Protein AF-A0A1D8PRB5-F1 (afdb_monomer_lite)

Foldseek 3Di:
DDDDDDDDDDDPDPPPPPPPDPPDPDPPDVDPFDAKEKQAEPVDPQSVVLVVVLVVQQVPDPDVPDRLGHYDYDYLDFQDPVNLVLLVPPQCPLDLVSVLVLLCQLVVVVVDDSVVSVVPVVSRPCSVDPVSNVVVSDRATKIARSVSSAMDRGDVSSVVVVVVSVVVPDDPPPDDDPPDDDDDDDDDDDDDDDDDDDDDDDDPDPPPDPDDPVRVVCPVPD

pLDDT: mean 71.14, std 22.3, range [33.62, 97.69]

Structure (mmCIF, N/CA/C/O backbone):
data_AF-A0A1D8PRB5-F1
#
_entry.id   AF-A0A1D8PRB5-F1
#
loop_
_atom_site.group_PDB
_atom_site.id
_atom_site.type_symbol
_atom_site.label_atom_id
_atom_site.label_alt_id
_atom_site.label_comp_id
_atom_site.label_asym_id
_atom_site.label_entity_id
_atom_site.label_seq_id
_atom_site.pdbx_PDB_ins_code
_atom_site.Cartn_x
_atom_site.Cartn_y
_atom_site.Cartn_z
_atom_site.occupancy
_atom_site.B_iso_or_equiv
_atom_site.auth_seq_id
_atom_site.auth_comp_id
_atom_site.auth_asym_id
_atom_site.auth_atom_id
_atom_site.pdbx_PDB_model_num
ATOM 1 N N . MET A 1 1 ? 26.401 -11.196 -53.902 1.00 55.62 1 MET A N 1
ATOM 2 C CA . MET A 1 1 ? 27.361 -10.543 -52.985 1.00 55.62 1 MET A CA 1
ATOM 3 C C . MET A 1 1 ? 26.594 -10.035 -51.770 1.00 55.62 1 MET A C 1
ATOM 5 O O . MET A 1 1 ? 25.957 -8.998 -51.858 1.00 55.62 1 MET A O 1
ATOM 9 N N . LEU A 1 2 ? 26.578 -10.810 -50.683 1.00 44.69 2 LEU A N 1
ATOM 10 C CA . LEU A 1 2 ? 25.901 -10.495 -49.418 1.00 44.69 2 LEU A CA 1
ATOM 11 C C . LEU A 1 2 ? 26.964 -10.152 -48.361 1.00 44.69 2 LEU A C 1
ATOM 13 O O . LEU A 1 2 ? 27.801 -10.991 -48.040 1.00 44.69 2 LEU A O 1
ATOM 17 N N . ARG A 1 3 ? 26.940 -8.926 -47.831 1.00 51.88 3 ARG A N 1
ATOM 18 C CA . ARG A 1 3 ? 27.648 -8.494 -46.610 1.00 51.88 3 ARG A CA 1
ATOM 19 C C . ARG A 1 3 ? 26.623 -7.691 -45.800 1.00 51.88 3 ARG A C 1
ATOM 21 O O . ARG A 1 3 ? 26.049 -6.754 -46.333 1.00 51.88 3 ARG A O 1
ATOM 28 N N . SER A 1 4 ? 26.148 -8.240 -44.683 1.00 52.12 4 SER A N 1
ATOM 29 C CA . SER A 1 4 ? 26.693 -8.057 -43.326 1.00 52.12 4 SER A CA 1
ATOM 30 C C . SER A 1 4 ? 26.415 -6.658 -42.783 1.00 52.12 4 SER A C 1
ATOM 32 O O . SER A 1 4 ? 26.833 -5.694 -43.406 1.00 52.12 4 SER A O 1
ATOM 34 N N . ILE A 1 5 ? 25.722 -6.584 -41.639 1.00 61.00 5 ILE A N 1
ATOM 35 C CA . ILE A 1 5 ? 26.037 -5.772 -40.449 1.00 61.00 5 ILE A CA 1
ATOM 36 C C . ILE A 1 5 ? 24.998 -6.165 -39.376 1.00 61.00 5 ILE A C 1
ATOM 38 O O . ILE A 1 5 ? 23.871 -5.679 -39.367 1.00 61.00 5 ILE A O 1
ATOM 42 N N . ILE A 1 6 ? 25.378 -7.069 -38.469 1.00 57.59 6 ILE A N 1
ATOM 43 C CA . ILE A 1 6 ? 24.752 -7.196 -37.145 1.00 57.59 6 ILE A CA 1
ATOM 44 C C . ILE A 1 6 ? 25.701 -6.472 -36.193 1.00 57.59 6 ILE A C 1
ATOM 46 O O . ILE A 1 6 ? 26.821 -6.929 -35.961 1.00 57.59 6 ILE A O 1
ATOM 50 N N . LYS A 1 7 ? 25.284 -5.304 -35.695 1.00 57.50 7 LYS A N 1
ATOM 51 C CA . LYS A 1 7 ? 25.985 -4.587 -34.627 1.00 57.50 7 LYS A CA 1
ATOM 52 C C . LYS A 1 7 ? 25.451 -5.060 -33.280 1.00 57.50 7 LYS A C 1
ATOM 54 O O . LYS A 1 7 ? 24.256 -5.029 -33.009 1.00 57.50 7 LYS A O 1
ATOM 59 N N . SER A 1 8 ? 26.403 -5.502 -32.475 1.00 50.31 8 SER A N 1
ATOM 60 C CA . SER A 1 8 ? 26.342 -5.897 -31.076 1.00 50.31 8 SER A CA 1
ATOM 61 C C . SER A 1 8 ? 25.585 -4.912 -30.177 1.00 50.31 8 SER A C 1
ATOM 63 O O . SER A 1 8 ? 25.990 -3.756 -30.053 1.00 50.31 8 SER A O 1
ATOM 65 N N . PHE A 1 9 ? 24.580 -5.413 -29.460 1.00 52.84 9 PHE A N 1
ATOM 66 C CA . PHE A 1 9 ? 24.091 -4.822 -28.216 1.00 52.84 9 PHE A CA 1
ATOM 67 C C . PHE A 1 9 ? 24.800 -5.503 -27.037 1.00 52.84 9 PHE A C 1
ATOM 69 O O . PHE A 1 9 ? 24.636 -6.699 -26.813 1.00 52.84 9 PHE A O 1
ATOM 76 N N . LYS A 1 10 ? 25.593 -4.734 -26.285 1.00 55.50 10 LYS A N 1
ATOM 77 C CA . LYS A 1 10 ? 25.996 -5.054 -24.909 1.00 55.50 10 LYS A CA 1
ATOM 78 C C . LYS A 1 10 ? 25.084 -4.261 -23.970 1.00 55.50 10 LYS A C 1
ATOM 80 O O . LYS A 1 10 ? 25.115 -3.036 -24.051 1.00 55.50 10 LYS A O 1
ATOM 85 N N . PRO A 1 11 ? 24.346 -4.894 -23.050 1.00 50.62 11 PRO A N 1
ATOM 86 C CA . PRO A 1 11 ? 23.870 -4.226 -21.852 1.00 50.62 11 PRO A CA 1
ATOM 87 C C . PRO A 1 11 ? 24.780 -4.604 -20.677 1.00 50.62 11 PRO A C 1
ATOM 89 O O . PRO A 1 11 ? 24.765 -5.734 -20.196 1.00 50.62 11 PRO A O 1
ATOM 92 N N . SER A 1 12 ? 25.595 -3.656 -20.214 1.00 47.09 12 SER A N 1
ATOM 93 C CA . SER A 1 12 ? 26.240 -3.734 -18.902 1.00 47.09 12 SER A CA 1
ATOM 94 C C . SER A 1 12 ? 25.211 -3.342 -17.840 1.00 47.09 12 SER A C 1
ATOM 96 O O . SER A 1 12 ? 25.031 -2.161 -17.552 1.00 47.09 12 SER A O 1
ATOM 98 N N . ALA A 1 13 ? 24.502 -4.328 -17.293 1.00 46.91 13 ALA A N 1
ATOM 99 C CA . ALA A 1 13 ? 23.662 -4.152 -16.116 1.00 46.91 13 ALA A CA 1
ATOM 100 C C . ALA A 1 13 ? 24.489 -4.486 -14.868 1.00 46.91 13 ALA A C 1
ATOM 102 O O . ALA A 1 13 ? 24.601 -5.642 -14.466 1.00 46.91 13 ALA A O 1
ATOM 103 N N . SER A 1 14 ? 25.098 -3.469 -14.265 1.00 42.47 14 SER A N 1
ATOM 104 C CA . SER A 1 14 ? 25.574 -3.535 -12.886 1.00 42.47 14 SER A CA 1
ATOM 105 C C . SER A 1 14 ? 24.368 -3.355 -11.965 1.00 42.47 14 SER A C 1
ATOM 107 O O . SER A 1 14 ? 23.948 -2.232 -11.688 1.00 42.47 14 SER A O 1
ATOM 109 N N . PHE A 1 15 ? 23.779 -4.466 -11.525 1.00 45.28 15 PHE A N 1
ATOM 110 C CA . PHE A 1 15 ? 22.821 -4.464 -10.426 1.00 45.28 15 PHE A CA 1
ATOM 111 C C . PHE A 1 15 ? 23.587 -4.205 -9.127 1.00 45.28 15 PHE A C 1
ATOM 113 O O . PHE A 1 15 ? 24.256 -5.090 -8.601 1.00 45.28 15 PHE A O 1
ATOM 120 N N . SER A 1 16 ? 23.512 -2.971 -8.628 1.00 38.09 16 SER A N 1
ATOM 121 C CA . SER A 1 16 ? 23.888 -2.665 -7.251 1.00 38.09 16 SER A CA 1
ATOM 122 C C . SER A 1 16 ? 22.754 -3.143 -6.351 1.00 38.09 16 SER A C 1
ATOM 124 O O . SER A 1 16 ? 21.710 -2.503 -6.239 1.00 38.09 16 SER A O 1
ATOM 126 N N . SER A 1 17 ? 22.936 -4.318 -5.758 1.00 35.25 17 SER A N 1
ATOM 127 C CA . SER A 1 17 ? 22.119 -4.828 -4.664 1.00 35.25 17 SER A CA 1
ATOM 128 C C . SER A 1 17 ? 22.404 -4.007 -3.405 1.00 35.25 17 SER A C 1
ATOM 130 O O . SER A 1 17 ? 23.174 -4.412 -2.536 1.00 35.25 17 SER A O 1
ATOM 132 N N . SER A 1 18 ? 21.799 -2.823 -3.315 1.00 38.88 18 SER A N 1
ATOM 133 C CA . SER A 1 18 ? 21.674 -2.096 -2.057 1.00 38.88 18 SER A CA 1
ATOM 134 C C . SER A 1 18 ? 20.662 -2.829 -1.182 1.00 38.88 18 SER A C 1
ATOM 136 O O . SER A 1 18 ? 19.451 -2.750 -1.389 1.00 38.88 18 SER A O 1
ATOM 138 N N . ILE A 1 19 ? 21.211 -3.581 -0.236 1.00 38.91 19 ILE A N 1
ATOM 139 C CA . ILE A 1 19 ? 20.552 -4.201 0.906 1.00 38.91 19 ILE A CA 1
ATOM 140 C C . ILE A 1 19 ? 19.716 -3.124 1.612 1.00 38.91 19 ILE A C 1
ATOM 142 O O . ILE A 1 19 ? 20.251 -2.257 2.302 1.00 38.91 19 ILE A O 1
ATOM 146 N N . ILE A 1 20 ? 18.400 -3.148 1.397 1.00 45.12 20 ILE A N 1
ATOM 147 C CA . ILE A 1 20 ? 17.445 -2.393 2.206 1.00 45.12 20 ILE A CA 1
ATOM 148 C C . ILE A 1 20 ? 17.314 -3.171 3.510 1.00 45.12 20 ILE A C 1
ATOM 150 O O . ILE A 1 20 ? 16.692 -4.231 3.558 1.00 45.12 20 ILE A O 1
ATOM 154 N N . SER A 1 21 ? 17.955 -2.662 4.559 1.00 37.41 21 SER A N 1
ATOM 155 C CA . SER A 1 21 ? 17.748 -3.130 5.925 1.00 37.41 21 SER A CA 1
ATOM 156 C C . SER A 1 21 ? 16.249 -3.115 6.248 1.00 37.41 21 SER A C 1
ATOM 158 O O . SER A 1 21 ? 15.596 -2.097 5.998 1.00 37.41 21 SER A O 1
ATOM 160 N N . PRO A 1 22 ? 15.682 -4.192 6.821 1.00 41.12 22 PRO A N 1
ATOM 161 C CA . PRO A 1 22 ? 14.303 -4.176 7.274 1.00 41.12 22 PRO A CA 1
ATOM 162 C C . PRO A 1 22 ? 14.202 -3.139 8.392 1.00 41.12 22 PRO A C 1
ATOM 164 O O . PRO A 1 22 ? 14.775 -3.302 9.471 1.00 41.12 22 PRO A O 1
ATOM 167 N N . LYS A 1 23 ? 13.511 -2.031 8.118 1.00 44.28 23 LYS A N 1
ATOM 168 C CA . LYS A 1 23 ? 13.178 -1.031 9.127 1.00 44.28 23 LYS A CA 1
ATOM 169 C C . LYS A 1 23 ? 12.180 -1.680 10.082 1.00 44.28 23 LYS A C 1
ATOM 171 O O . LYS A 1 23 ? 10.990 -1.716 9.807 1.00 44.28 23 LYS A O 1
ATOM 176 N N . SER A 1 24 ? 12.735 -2.276 11.137 1.00 39.06 24 SER A N 1
ATOM 177 C CA . SER A 1 24 ? 12.156 -2.489 12.464 1.00 39.06 24 SER A CA 1
ATOM 178 C C . SER A 1 24 ? 10.631 -2.624 12.498 1.00 39.06 24 SER A C 1
ATOM 180 O O . SER A 1 24 ? 9.913 -1.623 12.447 1.00 39.06 24 SER A O 1
ATOM 182 N N . THR A 1 25 ? 10.170 -3.863 12.701 1.00 38.03 25 THR A N 1
ATOM 183 C CA . THR A 1 25 ? 8.899 -4.200 13.359 1.00 38.03 25 THR A CA 1
ATOM 184 C C . THR A 1 25 ? 8.658 -3.225 14.503 1.00 38.03 25 THR A C 1
ATOM 186 O O . THR A 1 25 ? 9.251 -3.335 15.576 1.00 38.03 25 THR A O 1
ATOM 189 N N . THR A 1 26 ? 7.841 -2.215 14.227 1.00 42.72 26 THR A N 1
ATOM 190 C CA . THR A 1 26 ? 7.453 -1.220 15.212 1.00 42.72 26 THR A CA 1
ATOM 191 C C . THR A 1 26 ? 6.464 -1.927 16.118 1.00 42.72 26 THR A C 1
ATOM 193 O O . THR A 1 26 ? 5.435 -2.424 15.663 1.00 42.72 26 THR A O 1
ATOM 196 N N . SER A 1 27 ? 6.830 -2.050 17.388 1.00 38.03 27 SER A N 1
ATOM 197 C CA . SER A 1 27 ? 5.933 -2.468 18.452 1.00 38.03 27 SER A CA 1
ATOM 198 C C . SER A 1 27 ? 4.615 -1.702 18.319 1.00 38.03 27 SER A C 1
ATOM 200 O O . SER A 1 27 ? 4.618 -0.471 18.234 1.00 38.03 27 SER A O 1
ATOM 202 N N . LEU A 1 28 ? 3.492 -2.429 18.270 1.00 39.69 28 LEU A N 1
ATOM 203 C CA . LEU A 1 28 ? 2.152 -1.852 18.341 1.00 39.69 28 LEU A CA 1
ATOM 204 C C . LEU A 1 28 ? 2.015 -1.131 19.688 1.00 39.69 28 LEU A C 1
ATOM 206 O O . LEU A 1 28 ? 1.575 -1.696 20.686 1.00 39.69 28 LEU A O 1
ATOM 210 N N . SER A 1 29 ? 2.409 0.137 19.720 1.00 33.78 29 SER A N 1
ATOM 211 C CA . SER A 1 29 ? 1.792 1.089 20.627 1.00 33.78 29 SER A CA 1
ATOM 212 C C . SER A 1 29 ? 0.319 1.160 20.233 1.00 33.78 29 SER A C 1
ATOM 214 O O . SER A 1 29 ? -0.004 1.177 19.044 1.00 33.78 29 SER A O 1
ATOM 216 N N . THR A 1 30 ? -0.577 1.155 21.218 1.00 39.66 30 THR A N 1
ATOM 217 C CA . THR A 1 30 ? -2.037 1.281 21.079 1.00 39.66 30 THR A CA 1
ATOM 218 C C . THR A 1 30 ? -2.436 2.672 20.566 1.00 39.66 30 THR A C 1
ATOM 220 O O . THR A 1 30 ? -3.258 3.367 21.158 1.00 39.66 30 THR A O 1
ATOM 223 N N . SER A 1 31 ? -1.795 3.119 19.491 1.00 52.31 31 SER A N 1
ATOM 224 C CA . SER A 1 31 ? -2.190 4.278 18.719 1.00 52.31 31 SER A CA 1
ATOM 225 C C . SER A 1 31 ? -3.464 3.913 17.964 1.00 52.31 31 SER A C 1
ATOM 227 O O . SER A 1 31 ? -3.572 2.839 17.371 1.00 52.31 31 SER A O 1
ATOM 229 N N . SER A 1 32 ? -4.471 4.777 18.062 1.00 70.06 32 SER A N 1
ATOM 230 C CA . SER A 1 32 ? -5.731 4.627 17.342 1.00 70.06 32 SER A CA 1
ATOM 231 C C . SER A 1 32 ? -5.446 4.445 15.851 1.00 70.06 32 SER A C 1
ATOM 233 O O . SER A 1 32 ? -4.831 5.325 15.243 1.00 70.06 32 SER A O 1
ATOM 235 N N . LEU A 1 33 ? -5.886 3.323 15.275 1.00 84.12 33 LEU A N 1
ATOM 236 C CA . LEU A 1 33 ? -5.747 3.054 13.845 1.00 84.12 33 LEU A CA 1
ATOM 237 C C . LEU A 1 33 ? -6.325 4.222 13.043 1.00 84.12 33 LEU A C 1
ATOM 239 O O . LEU A 1 33 ? -7.435 4.689 13.317 1.00 84.12 33 LEU A O 1
ATOM 243 N N . LYS A 1 34 ? -5.573 4.699 12.048 1.00 91.50 34 LYS A N 1
ATOM 244 C CA . LYS A 1 34 ? -6.082 5.713 11.125 1.00 91.50 34 LYS A CA 1
ATOM 245 C C . LYS A 1 34 ? -7.196 5.091 10.279 1.00 91.50 34 LYS A C 1
ATOM 247 O O . LYS A 1 34 ? -7.020 3.962 9.812 1.00 91.50 34 LYS A O 1
ATOM 252 N N . PRO A 1 35 ? -8.314 5.803 10.052 1.00 93.31 35 PRO A N 1
ATOM 253 C CA . PRO A 1 35 ? -9.350 5.321 9.152 1.00 93.31 35 PRO A CA 1
ATOM 254 C C . PRO A 1 35 ? -8.782 5.129 7.742 1.00 93.31 35 PRO A C 1
ATOM 256 O O . PRO A 1 35 ? -7.919 5.897 7.309 1.00 93.31 35 PRO A O 1
ATOM 259 N N . LEU A 1 36 ? -9.291 4.137 7.012 1.00 95.56 36 LEU A N 1
ATOM 260 C CA . LEU A 1 36 ? -9.025 4.028 5.576 1.00 95.56 36 LEU A CA 1
ATOM 261 C C . LEU A 1 36 ? -9.572 5.271 4.864 1.00 95.56 36 LEU A C 1
ATOM 263 O O . LEU A 1 36 ? -10.648 5.752 5.210 1.00 95.56 36 LEU A O 1
ATOM 267 N N . THR A 1 37 ? -8.895 5.763 3.831 1.00 97.25 37 THR A N 1
ATOM 268 C CA . THR A 1 37 ? -9.491 6.764 2.930 1.00 97.25 37 THR A CA 1
ATOM 269 C C . THR A 1 37 ? -9.973 6.072 1.667 1.00 97.25 37 THR A C 1
ATOM 271 O O . THR A 1 37 ? -9.218 5.330 1.044 1.00 97.25 37 THR A O 1
ATOM 274 N N . VAL A 1 38 ? -11.222 6.321 1.279 1.00 97.19 38 VAL A N 1
ATOM 275 C CA . VAL A 1 38 ? -11.857 5.728 0.100 1.00 97.19 38 VAL A CA 1
ATOM 276 C C . VAL A 1 38 ? -12.270 6.835 -0.858 1.00 97.19 38 VAL A C 1
ATOM 278 O O . VAL A 1 38 ? -13.257 7.528 -0.630 1.00 97.19 38 VAL A O 1
ATOM 281 N N . TYR A 1 39 ? -11.538 6.972 -1.955 1.00 96.38 39 TYR A N 1
ATOM 282 C CA . TYR A 1 39 ? -11.949 7.756 -3.110 1.00 96.38 39 TYR A CA 1
ATOM 283 C C . TYR A 1 39 ? -12.933 6.937 -3.936 1.00 96.38 39 TYR A C 1
ATOM 285 O O . TYR A 1 39 ? -12.567 5.945 -4.569 1.00 96.38 39 TYR A O 1
ATOM 293 N N . HIS A 1 40 ? -14.200 7.335 -3.896 1.00 95.56 40 HIS A N 1
ATOM 294 C CA . HIS A 1 40 ? -15.284 6.671 -4.603 1.00 95.56 40 HIS A CA 1
ATOM 295 C C . HIS A 1 40 ? -15.653 7.451 -5.864 1.00 95.56 40 HIS A C 1
ATOM 297 O O . HIS A 1 40 ? -15.965 8.635 -5.787 1.00 95.56 40 HIS A O 1
ATOM 303 N N . ASN A 1 41 ? -15.677 6.787 -7.021 1.00 93.50 41 ASN A N 1
ATOM 304 C CA . ASN A 1 41 ? -16.233 7.349 -8.249 1.00 93.50 41 ASN A CA 1
ATOM 305 C C . ASN A 1 41 ? -17.587 6.697 -8.538 1.00 93.50 41 ASN A C 1
ATOM 307 O O . ASN 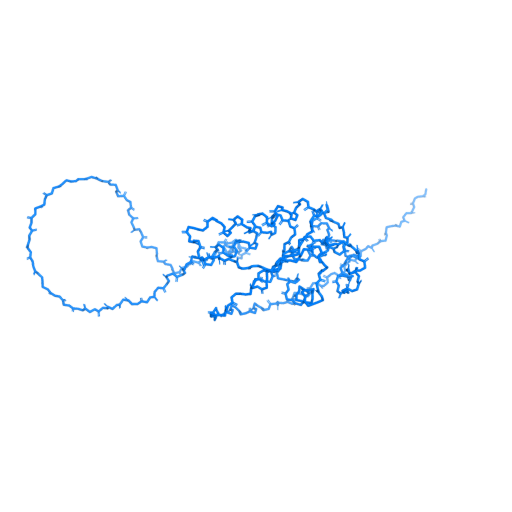A 1 41 ? -17.661 5.538 -8.949 1.00 93.50 41 ASN A O 1
ATOM 311 N N . SER A 1 42 ? -18.647 7.487 -8.393 1.00 93.44 42 SER A N 1
ATOM 312 C CA . SER A 1 42 ? -20.038 7.060 -8.590 1.00 93.44 42 SER A CA 1
ATOM 313 C C . SER A 1 42 ? -20.362 6.567 -10.009 1.00 93.44 42 SER A C 1
ATOM 315 O O . SER A 1 42 ? -21.350 5.862 -10.199 1.00 93.44 42 SER A O 1
ATOM 317 N N . ASN A 1 43 ? -19.520 6.874 -10.998 1.00 91.94 43 ASN A N 1
ATOM 318 C CA . ASN A 1 43 ? -19.694 6.444 -12.387 1.00 91.94 43 ASN A CA 1
ATOM 319 C C . ASN A 1 43 ? -19.063 5.074 -12.685 1.00 91.94 43 ASN A C 1
ATOM 321 O O . ASN A 1 43 ? -19.204 4.564 -13.795 1.00 91.94 43 ASN A O 1
ATOM 325 N N . LEU A 1 44 ? -18.330 4.481 -11.735 1.00 90.75 44 LEU A N 1
ATOM 326 C CA . LEU A 1 44 ? -17.582 3.245 -11.955 1.00 90.75 44 LEU A CA 1
ATOM 327 C C . LEU A 1 44 ? -18.165 2.093 -11.137 1.00 90.75 44 LEU A C 1
ATOM 329 O O . LEU A 1 44 ? -18.163 2.124 -9.908 1.00 90.75 44 LEU A O 1
ATOM 333 N N . LEU A 1 45 ? -18.589 1.030 -11.831 1.00 92.81 45 LEU A N 1
ATOM 334 C CA . LEU A 1 45 ? -19.143 -0.183 -11.216 1.00 92.81 45 LEU A CA 1
ATOM 335 C C . LEU A 1 45 ? -18.199 -0.783 -10.166 1.00 92.81 45 LEU A C 1
ATOM 337 O O . LEU A 1 45 ? -18.631 -1.116 -9.067 1.00 92.81 45 LEU A O 1
ATOM 341 N N . VAL A 1 46 ? -16.903 -0.850 -10.474 1.00 91.88 46 VAL A N 1
ATOM 342 C CA . VAL A 1 46 ? -15.898 -1.367 -9.536 1.00 91.88 46 VAL A CA 1
ATOM 343 C C . VAL A 1 46 ? -15.800 -0.525 -8.264 1.00 91.88 46 VAL A C 1
ATOM 345 O O . VAL A 1 46 ? -15.591 -1.058 -7.182 1.00 91.88 46 VAL A O 1
ATOM 348 N N . SER A 1 47 ? -16.027 0.788 -8.352 1.00 94.38 47 SER A N 1
ATOM 349 C CA . SER A 1 47 ? -16.020 1.647 -7.170 1.00 94.38 47 SER A CA 1
ATOM 350 C C . SER A 1 47 ? -17.199 1.336 -6.249 1.00 94.38 47 SER A C 1
ATOM 352 O O . SER A 1 47 ? -17.018 1.263 -5.037 1.00 94.38 47 SER A O 1
ATOM 354 N N . HIS A 1 48 ? -18.384 1.086 -6.818 1.00 95.88 48 HIS A N 1
ATOM 355 C CA . HIS A 1 48 ? -19.550 0.618 -6.059 1.00 95.88 48 HIS A CA 1
ATOM 356 C C . HIS A 1 48 ? -19.297 -0.741 -5.409 1.00 95.88 48 HIS A C 1
ATOM 358 O O . HIS A 1 48 ? -19.613 -0.923 -4.237 1.00 95.88 48 HIS A O 1
ATOM 364 N N . GLN A 1 49 ? -18.688 -1.679 -6.139 1.00 95.31 49 GLN A N 1
ATOM 365 C CA . GLN A 1 49 ? -18.352 -3.009 -5.621 1.00 95.31 49 GLN A CA 1
ATOM 366 C C . GLN A 1 49 ? -17.392 -2.932 -4.427 1.00 95.31 49 GLN A C 1
ATOM 368 O O . GLN A 1 49 ? -17.642 -3.567 -3.404 1.00 95.31 49 GLN A O 1
ATOM 373 N N . LEU A 1 50 ? -16.341 -2.114 -4.520 1.00 95.25 50 LEU A N 1
ATOM 374 C CA . LEU A 1 50 ? -15.375 -1.918 -3.438 1.00 95.25 50 LEU A CA 1
ATOM 375 C C . LEU A 1 50 ? -16.012 -1.296 -2.187 1.00 95.25 50 LEU A C 1
ATOM 377 O O . LEU A 1 50 ? -15.795 -1.782 -1.078 1.00 95.25 50 LEU A O 1
ATOM 381 N N . VAL A 1 51 ? -16.840 -0.259 -2.354 1.00 95.38 51 VAL A N 1
ATOM 382 C CA . VAL A 1 51 ? -17.563 0.368 -1.233 1.00 95.38 51 VAL A CA 1
ATOM 383 C C . VAL A 1 51 ? -18.554 -0.617 -0.604 1.00 95.38 51 VAL A C 1
ATOM 385 O O . VAL A 1 51 ? -18.623 -0.725 0.619 1.00 95.38 51 VAL A O 1
ATOM 388 N N . ALA A 1 52 ? -19.283 -1.390 -1.416 1.00 93.88 52 ALA A N 1
ATOM 389 C CA . ALA A 1 52 ? -20.197 -2.418 -0.926 1.00 93.88 52 ALA A CA 1
ATOM 390 C C . ALA A 1 52 ? -19.462 -3.509 -0.130 1.00 93.88 52 ALA A C 1
ATOM 392 O O . ALA A 1 52 ? -19.911 -3.883 0.951 1.00 93.88 52 ALA A O 1
ATOM 393 N N . LYS A 1 53 ? -18.304 -3.980 -0.613 1.00 92.81 53 LYS A N 1
ATOM 394 C CA . LYS A 1 53 ? -17.457 -4.935 0.117 1.00 92.81 53 LYS A CA 1
ATOM 395 C C . LYS A 1 53 ? -16.995 -4.383 1.464 1.00 92.81 53 LYS A C 1
ATOM 397 O O . LYS A 1 53 ? -17.080 -5.095 2.462 1.00 92.81 53 LYS A O 1
ATOM 402 N N . LEU A 1 54 ? -16.559 -3.124 1.510 1.00 91.75 54 LEU A N 1
ATOM 403 C CA . LEU A 1 54 ? -16.132 -2.478 2.751 1.00 91.75 54 LEU A CA 1
ATOM 404 C C . LEU A 1 54 ? -17.287 -2.351 3.762 1.00 91.75 54 LEU A C 1
ATOM 406 O O . LEU A 1 54 ? -17.116 -2.654 4.942 1.00 91.75 54 LEU A O 1
ATOM 410 N N . ASN A 1 55 ? -18.487 -1.993 3.297 1.00 90.75 55 ASN A N 1
ATOM 411 C CA . ASN A 1 55 ? -19.690 -1.951 4.136 1.00 90.75 55 ASN A CA 1
ATOM 412 C C . ASN A 1 55 ? -20.092 -3.341 4.655 1.00 90.75 55 ASN A C 1
ATOM 414 O O . ASN A 1 55 ? -20.442 -3.494 5.828 1.00 90.75 55 ASN A O 1
ATOM 418 N N . ASN A 1 56 ? -20.005 -4.370 3.809 1.00 88.06 56 ASN A N 1
ATOM 419 C CA . ASN A 1 56 ? -20.295 -5.751 4.198 1.00 88.06 56 ASN A CA 1
ATOM 420 C C . ASN A 1 56 ? -19.289 -6.269 5.234 1.00 88.06 56 ASN A C 1
ATOM 422 O O . ASN A 1 56 ? -19.680 -6.942 6.187 1.00 88.06 56 ASN A O 1
ATOM 426 N N . PHE A 1 57 ? -18.010 -5.907 5.101 1.00 83.75 57 PHE A N 1
ATOM 427 C CA . PHE A 1 57 ? -16.982 -6.254 6.082 1.00 83.75 57 PHE A CA 1
ATOM 428 C C . PHE A 1 57 ? -17.334 -5.739 7.486 1.00 83.75 57 PHE A C 1
ATOM 430 O O . PHE A 1 57 ? -17.199 -6.476 8.459 1.00 83.75 57 PHE A O 1
ATOM 437 N N . ASN A 1 58 ? -17.870 -4.519 7.589 1.00 79.38 58 ASN A N 1
ATOM 438 C CA . ASN A 1 58 ? -18.341 -3.961 8.860 1.00 79.38 58 ASN A CA 1
ATOM 439 C C . ASN A 1 58 ? -19.682 -4.548 9.335 1.00 79.38 58 ASN A C 1
ATOM 441 O O . ASN A 1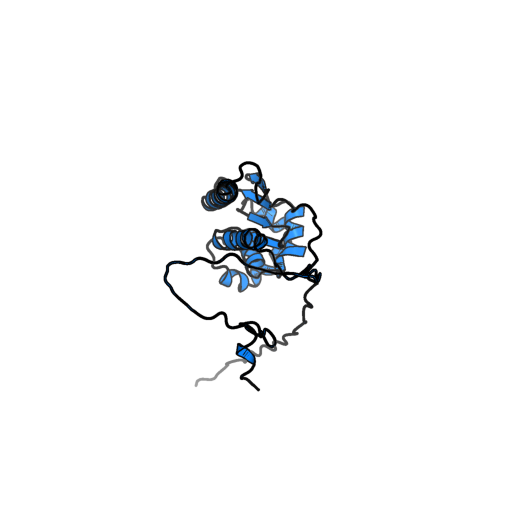 58 ? -19.945 -4.568 10.530 1.00 79.38 58 ASN A O 1
ATOM 445 N N . SER A 1 59 ? -20.527 -5.046 8.429 1.00 73.44 59 SER A N 1
ATOM 446 C CA . SER A 1 59 ? -21.846 -5.599 8.786 1.00 73.44 59 SER A CA 1
ATOM 447 C C . SER A 1 59 ? -21.787 -7.048 9.283 1.00 73.44 59 SER A C 1
ATOM 449 O O . SER A 1 59 ? -22.649 -7.477 10.039 1.00 73.44 59 SER A O 1
ATOM 451 N N . THR A 1 60 ? -20.781 -7.817 8.858 1.00 65.12 60 THR A N 1
ATOM 452 C CA . THR A 1 60 ? -20.632 -9.248 9.202 1.00 65.12 60 THR A CA 1
ATOM 453 C C . THR A 1 60 ? -20.100 -9.505 10.612 1.00 65.12 60 THR A C 1
ATOM 455 O O . THR A 1 60 ? -19.935 -10.656 11.009 1.00 65.12 60 THR A O 1
ATOM 458 N N . THR A 1 61 ? -19.810 -8.463 11.389 1.00 57.25 61 THR A N 1
ATOM 459 C CA . THR A 1 61 ? -19.364 -8.627 12.769 1.00 57.25 61 THR A CA 1
ATOM 460 C C . THR A 1 61 ? -20.561 -8.700 13.705 1.00 57.25 61 THR A C 1
ATOM 462 O O . THR A 1 61 ? -21.300 -7.727 13.820 1.00 57.25 61 THR A O 1
ATOM 465 N N . ASP A 1 62 ? -20.688 -9.809 14.440 1.00 54.84 62 ASP A N 1
ATOM 466 C CA . ASP A 1 62 ? -21.731 -10.103 15.447 1.00 54.84 62 ASP A CA 1
ATOM 467 C C . ASP A 1 62 ? -21.809 -9.104 16.627 1.00 54.84 62 ASP A C 1
ATOM 469 O O . ASP A 1 62 ? -22.484 -9.338 17.628 1.00 54.84 62 ASP A O 1
ATOM 473 N N . SER A 1 63 ? -21.110 -7.973 16.541 1.00 49.34 63 SER A N 1
ATOM 474 C CA . SER A 1 63 ? -21.140 -6.895 17.514 1.00 49.34 63 SER A CA 1
ATOM 475 C C . SER A 1 63 ? -21.507 -5.584 16.804 1.00 49.34 63 SER A C 1
ATOM 477 O O . SER A 1 63 ? -20.644 -4.981 16.164 1.00 49.34 63 SER A O 1
ATOM 479 N N . PRO A 1 64 ? -22.762 -5.107 16.923 1.00 52.12 64 PRO A N 1
ATOM 480 C CA . PRO A 1 64 ? -23.252 -3.906 16.234 1.00 52.12 64 PRO A CA 1
ATOM 481 C C . PRO A 1 64 ? -22.575 -2.595 16.676 1.00 52.12 64 PRO A C 1
ATOM 483 O O . PRO A 1 64 ? -22.905 -1.530 16.163 1.00 52.12 64 PRO A O 1
ATOM 486 N N . THR A 1 65 ? -21.635 -2.642 17.623 1.00 51.78 65 THR A N 1
ATOM 487 C CA . THR A 1 65 ? -20.945 -1.463 18.167 1.00 51.78 65 THR A CA 1
ATOM 488 C C . THR A 1 65 ? -19.453 -1.408 17.843 1.00 51.78 65 THR A C 1
ATOM 490 O O . THR A 1 65 ? -18.818 -0.410 18.165 1.00 51.78 65 THR A O 1
ATOM 493 N N . ASN A 1 66 ? -18.881 -2.433 17.203 1.00 52.09 66 ASN A N 1
ATOM 494 C CA . ASN A 1 66 ? -17.443 -2.505 16.934 1.00 52.09 66 ASN A CA 1
ATOM 495 C C . ASN A 1 66 ? -17.170 -2.648 15.435 1.00 52.09 66 ASN A C 1
ATOM 497 O O . ASN A 1 66 ? -16.827 -3.729 14.957 1.00 52.09 66 ASN A O 1
ATOM 501 N N . ASN A 1 67 ? -17.272 -1.536 14.699 1.00 60.34 67 ASN A N 1
ATOM 502 C CA . ASN A 1 67 ? -16.721 -1.462 13.347 1.00 60.34 67 ASN A CA 1
ATOM 503 C C . ASN A 1 67 ? -15.227 -1.801 13.424 1.00 60.34 67 ASN A C 1
ATOM 505 O O . ASN A 1 67 ? -14.445 -1.024 13.974 1.00 60.34 67 ASN A O 1
ATOM 509 N N . LYS A 1 68 ? -14.828 -2.956 12.877 1.00 73.88 68 LYS A N 1
ATOM 510 C CA . LYS A 1 68 ? -13.416 -3.376 12.830 1.00 73.88 68 LYS A CA 1
ATOM 511 C C . LYS A 1 68 ? -12.548 -2.349 12.106 1.00 73.88 68 LYS A C 1
ATOM 513 O O . LYS A 1 68 ? -11.371 -2.213 12.425 1.00 73.88 68 LYS A O 1
ATOM 518 N N . ILE A 1 69 ? -13.131 -1.653 11.128 1.00 83.25 69 ILE A N 1
ATOM 519 C CA . ILE A 1 69 ? -12.440 -0.681 10.292 1.00 83.25 69 ILE A CA 1
ATOM 520 C C . ILE A 1 69 ? -13.307 0.568 10.150 1.00 83.25 69 ILE A C 1
ATOM 522 O O . ILE A 1 69 ? -14.443 0.518 9.672 1.00 83.25 69 ILE A O 1
ATOM 526 N N . THR A 1 70 ? -12.750 1.711 10.534 1.00 89.50 70 THR A N 1
ATOM 527 C CA . THR A 1 70 ? -13.305 3.024 10.205 1.00 89.50 70 THR A CA 1
ATOM 528 C C . THR A 1 70 ? -12.767 3.477 8.851 1.00 89.50 70 THR A C 1
ATOM 530 O O . THR A 1 70 ? -11.628 3.175 8.486 1.00 89.50 70 THR A O 1
ATOM 533 N N . PHE A 1 71 ? -13.581 4.194 8.079 1.00 93.81 71 PHE A N 1
ATOM 534 C CA . PHE A 1 71 ? -13.147 4.744 6.800 1.00 93.81 71 PHE A CA 1
ATOM 535 C C . PHE A 1 71 ? -13.806 6.092 6.501 1.00 93.81 71 PHE A C 1
ATOM 537 O O . PHE A 1 71 ? -14.939 6.347 6.902 1.00 93.81 71 PHE A O 1
ATOM 544 N N . ASN A 1 72 ? -13.082 6.939 5.774 1.00 95.50 72 ASN A N 1
ATOM 545 C CA . ASN A 1 72 ? -13.525 8.232 5.273 1.00 95.50 72 ASN A CA 1
ATOM 546 C C . ASN A 1 72 ? -13.838 8.104 3.781 1.00 95.50 72 ASN A C 1
ATOM 548 O O . ASN A 1 72 ? -12.943 7.834 2.977 1.00 95.50 72 ASN A O 1
ATOM 552 N N . LEU A 1 73 ? -15.101 8.298 3.409 1.00 95.94 73 LEU A N 1
ATOM 553 C CA . LEU A 1 73 ? -15.558 8.215 2.024 1.00 95.94 73 LEU A CA 1
ATOM 554 C C . LEU A 1 73 ? -15.515 9.596 1.353 1.00 95.94 73 LEU A C 1
ATOM 556 O O . LEU A 1 73 ? -16.224 10.506 1.771 1.00 95.94 73 LEU A O 1
ATOM 560 N N . LYS A 1 74 ? -14.723 9.725 0.288 1.00 95.94 74 LYS A N 1
ATOM 561 C CA . LYS A 1 74 ? -14.571 10.923 -0.549 1.00 95.94 74 LYS A CA 1
ATOM 562 C C . LYS A 1 74 ? -15.209 10.664 -1.914 1.00 95.94 74 LYS A C 1
ATOM 564 O O . LYS A 1 74 ? -14.653 9.933 -2.735 1.00 95.94 74 LYS A O 1
ATOM 569 N N . THR A 1 75 ? -16.410 11.191 -2.150 1.00 94.75 75 THR A N 1
ATOM 570 C CA . THR A 1 75 ? -17.221 10.839 -3.334 1.00 94.75 75 THR A CA 1
ATOM 571 C C . THR A 1 75 ? -17.018 11.827 -4.476 1.00 94.75 75 THR A C 1
ATOM 573 O O . THR A 1 75 ? -17.313 13.007 -4.338 1.00 94.75 75 THR A O 1
ATOM 576 N N . ASN A 1 76 ? -16.576 11.321 -5.630 1.00 92.00 76 ASN A N 1
ATOM 577 C CA . ASN A 1 76 ? -16.238 12.075 -6.842 1.00 92.00 76 ASN A CA 1
ATOM 578 C C . ASN A 1 76 ? -15.194 13.180 -6.611 1.00 92.00 76 ASN A C 1
ATOM 580 O O . ASN A 1 76 ? -15.092 14.126 -7.390 1.00 92.00 76 ASN A O 1
ATOM 584 N N . GLU A 1 77 ? -14.402 13.043 -5.554 1.00 92.00 77 GLU A N 1
ATOM 585 C CA . GLU A 1 77 ? -13.291 13.934 -5.254 1.00 92.00 77 GLU A CA 1
ATOM 586 C C . GLU A 1 77 ? -12.030 13.487 -6.001 1.00 92.00 77 GLU A C 1
ATOM 588 O O . GLU A 1 77 ? -11.875 12.320 -6.386 1.00 92.00 77 GLU A O 1
ATOM 593 N N . GLN A 1 78 ? -11.116 14.431 -6.212 1.00 89.88 78 GLN A N 1
ATOM 594 C CA . GLN A 1 78 ? -9.773 14.136 -6.703 1.00 89.88 78 GLN A CA 1
ATOM 595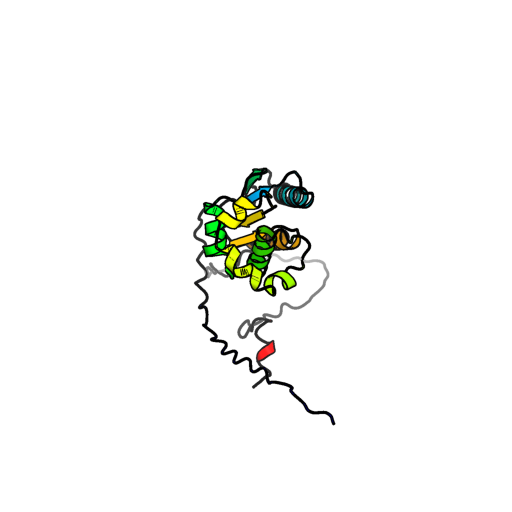 C C . GLN A 1 78 ? -8.872 13.704 -5.543 1.00 89.88 78 GLN A C 1
ATOM 597 O O . GLN A 1 78 ? -9.048 14.166 -4.413 1.00 89.88 78 GLN A O 1
ATOM 602 N N . LEU A 1 79 ? -7.892 12.838 -5.828 1.00 92.31 79 LEU A N 1
ATOM 603 C CA . LEU A 1 79 ? -6.857 12.469 -4.861 1.00 92.31 79 LEU A CA 1
ATOM 604 C C . LEU A 1 79 ? -6.204 13.745 -4.332 1.00 92.31 79 LEU A C 1
ATOM 606 O O . LEU A 1 79 ? -5.710 14.523 -5.135 1.00 92.31 79 LEU A O 1
ATOM 610 N N . SER A 1 80 ? -6.221 13.973 -3.019 1.00 93.50 80 SER A N 1
ATOM 611 C CA . SER A 1 80 ? -5.660 15.195 -2.448 1.00 93.50 80 SER A CA 1
ATOM 612 C C . SER A 1 80 ? -4.139 15.138 -2.471 1.00 93.50 80 SER A C 1
ATOM 614 O O . SER A 1 80 ? -3.546 14.063 -2.386 1.00 93.50 80 SER A O 1
ATOM 616 N N . GLU A 1 81 ? -3.498 16.303 -2.504 1.00 94.00 81 GLU A N 1
ATOM 617 C CA . GLU A 1 81 ? -2.036 16.404 -2.500 1.00 94.00 81 GLU A CA 1
ATOM 618 C C . GLU A 1 81 ? -1.411 15.717 -1.274 1.00 94.00 81 GLU A C 1
ATOM 620 O O . GLU A 1 81 ? -0.394 15.040 -1.393 1.00 94.00 81 GLU A O 1
ATOM 625 N N . SER A 1 82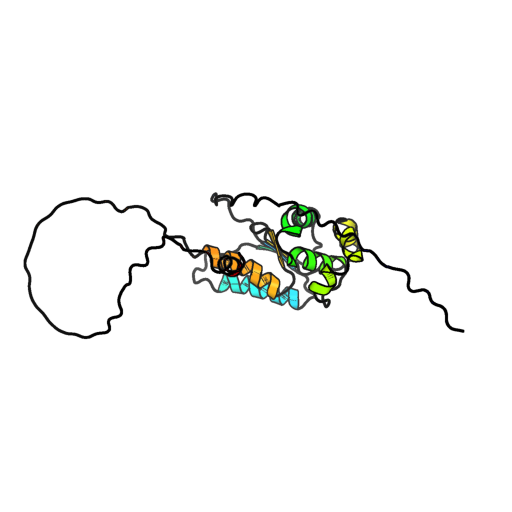 ? -2.057 15.809 -0.105 1.00 95.88 82 SER A N 1
ATOM 626 C CA . SER A 1 82 ? -1.614 15.141 1.126 1.00 95.88 82 SER A CA 1
ATOM 627 C C . SER A 1 82 ? -1.617 13.615 1.014 1.00 95.88 82 SER A C 1
ATOM 629 O O . SER A 1 82 ? -0.668 12.956 1.437 1.00 95.88 82 SER A O 1
ATOM 631 N N . ASP A 1 83 ? -2.688 13.058 0.448 1.00 96.00 83 ASP A N 1
ATOM 632 C CA . ASP A 1 83 ? -2.872 11.616 0.300 1.00 96.00 83 ASP A CA 1
ATOM 633 C C . ASP A 1 83 ? -1.954 11.081 -0.797 1.00 96.00 83 ASP A C 1
ATOM 635 O O . ASP A 1 83 ? -1.308 10.050 -0.628 1.00 96.00 83 ASP A O 1
ATOM 639 N N . TYR A 1 84 ? -1.818 11.833 -1.888 1.00 94.75 84 TYR A N 1
ATOM 640 C CA . TYR A 1 84 ? -0.845 11.564 -2.932 1.00 94.75 84 TYR A CA 1
ATOM 641 C C . TYR A 1 84 ? 0.591 11.542 -2.391 1.00 94.75 84 TYR A C 1
ATOM 643 O O . TYR A 1 84 ? 1.311 10.571 -2.616 1.00 94.75 84 TYR A O 1
ATOM 651 N N . LYS A 1 85 ? 0.996 12.565 -1.626 1.00 95.75 85 LYS A N 1
ATOM 652 C CA . LYS A 1 85 ? 2.329 12.635 -1.016 1.00 95.75 85 LYS A CA 1
ATOM 653 C C . LYS A 1 85 ? 2.593 11.429 -0.115 1.00 95.75 85 LYS A C 1
ATOM 655 O O . LYS A 1 85 ? 3.654 10.825 -0.207 1.00 95.75 85 LYS A O 1
ATOM 660 N N . PHE A 1 86 ? 1.615 11.035 0.702 1.00 97.19 86 PHE A N 1
ATOM 661 C CA . PHE A 1 86 ? 1.717 9.828 1.524 1.00 97.19 86 PHE A CA 1
ATOM 662 C C . PHE A 1 86 ? 1.930 8.561 0.680 1.00 97.19 86 PHE A C 1
ATOM 664 O O . PHE A 1 86 ? 2.771 7.730 1.012 1.00 97.19 86 PHE A O 1
ATOM 671 N N . ILE A 1 87 ? 1.208 8.409 -0.434 1.00 96.38 87 ILE A N 1
ATOM 672 C CA . ILE A 1 87 ? 1.376 7.249 -1.318 1.00 96.38 87 ILE A CA 1
ATOM 673 C C . ILE A 1 87 ? 2.792 7.198 -1.898 1.00 96.38 87 ILE A C 1
ATOM 675 O O . ILE A 1 87 ? 3.408 6.131 -1.896 1.00 96.38 87 ILE A O 1
ATOM 679 N N . ILE A 1 88 ? 3.301 8.330 -2.390 1.00 95.06 88 ILE A N 1
ATOM 680 C CA . ILE A 1 88 ? 4.638 8.417 -2.988 1.00 95.06 88 ILE A CA 1
ATOM 681 C C . ILE A 1 88 ? 5.726 8.121 -1.957 1.00 95.06 88 ILE A C 1
ATOM 683 O O . ILE A 1 88 ? 6.592 7.286 -2.219 1.00 95.06 88 ILE A O 1
ATOM 687 N N . ASP A 1 89 ? 5.659 8.773 -0.798 1.00 96.06 89 ASP A N 1
ATOM 688 C CA . ASP A 1 89 ? 6.725 8.724 0.203 1.00 96.06 89 ASP A CA 1
ATOM 689 C C . ASP A 1 89 ? 6.717 7.408 0.993 1.00 96.06 89 ASP A C 1
ATOM 691 O O . ASP A 1 89 ? 7.776 6.840 1.258 1.00 96.06 89 ASP A O 1
ATOM 695 N N . GLU A 1 90 ? 5.531 6.900 1.344 1.00 96.56 90 GLU A N 1
ATOM 696 C CA . GLU A 1 90 ? 5.391 5.807 2.314 1.00 96.56 90 GLU A CA 1
ATOM 697 C C . GLU A 1 90 ? 4.896 4.496 1.698 1.00 96.56 90 GLU A C 1
ATOM 699 O O . GLU A 1 90 ? 5.223 3.431 2.212 1.00 96.56 90 GLU A O 1
ATOM 704 N N . CYS A 1 91 ? 4.108 4.524 0.615 1.00 96.62 91 CYS A N 1
ATOM 705 C CA . CYS A 1 91 ? 3.469 3.309 0.083 1.00 96.62 91 CYS A CA 1
ATOM 706 C C . CYS A 1 91 ? 4.173 2.728 -1.146 1.00 96.62 91 CYS A C 1
ATOM 708 O O . CYS A 1 91 ? 4.152 1.510 -1.346 1.00 96.62 91 CYS A O 1
ATOM 710 N N . LEU A 1 92 ? 4.751 3.570 -2.007 1.00 93.62 92 LEU A N 1
ATOM 711 C CA . LEU A 1 92 ? 5.099 3.215 -3.388 1.00 93.62 92 LEU A CA 1
ATOM 712 C C . LEU A 1 92 ? 5.971 1.956 -3.509 1.00 93.62 92 LEU A C 1
ATOM 714 O O . LEU A 1 92 ? 5.772 1.152 -4.423 1.00 93.62 92 LEU A O 1
ATOM 718 N N . TYR A 1 93 ? 6.902 1.772 -2.573 1.00 92.12 93 TYR A N 1
ATOM 719 C CA . TYR A 1 93 ? 7.885 0.685 -2.582 1.00 92.12 93 TYR A CA 1
ATOM 720 C C . TYR A 1 93 ? 7.617 -0.419 -1.549 1.00 92.12 93 TYR A C 1
ATOM 722 O O . TYR A 1 93 ? 8.413 -1.346 -1.438 1.00 92.12 93 TYR A O 1
ATOM 730 N N . ILE A 1 94 ? 6.496 -0.355 -0.823 1.00 94.25 94 ILE A N 1
ATOM 731 C CA . ILE A 1 94 ? 6.128 -1.358 0.192 1.00 94.25 94 ILE A CA 1
ATOM 732 C C . ILE A 1 94 ? 5.635 -2.655 -0.452 1.00 94.25 94 ILE A C 1
ATOM 734 O O . ILE A 1 94 ? 5.956 -3.745 0.014 1.00 94.25 94 ILE A O 1
ATOM 738 N N . HIS A 1 95 ? 4.870 -2.553 -1.542 1.00 92.62 95 HIS A N 1
ATOM 739 C CA . HIS A 1 95 ? 4.339 -3.706 -2.264 1.00 92.62 95 HIS A CA 1
ATOM 740 C C . HIS A 1 95 ? 4.360 -3.446 -3.781 1.00 92.62 95 HIS A C 1
ATOM 742 O O . HIS A 1 95 ? 3.964 -2.357 -4.205 1.00 92.62 95 HIS A O 1
ATOM 748 N N . PRO A 1 96 ? 4.751 -4.420 -4.631 1.00 87.62 96 PRO A N 1
ATOM 749 C CA . PRO A 1 96 ? 4.852 -4.225 -6.085 1.00 87.62 96 PRO A CA 1
ATOM 750 C C . PRO A 1 96 ? 3.549 -3.723 -6.725 1.00 87.62 96 PRO A C 1
ATOM 752 O O . PRO A 1 96 ? 3.574 -2.882 -7.627 1.00 87.62 96 PRO A O 1
ATOM 755 N N . ASP A 1 97 ? 2.401 -4.184 -6.226 1.00 92.06 97 ASP A N 1
ATOM 756 C CA . ASP A 1 97 ? 1.105 -3.719 -6.723 1.00 92.06 97 ASP A CA 1
ATOM 757 C C . ASP A 1 97 ? 0.851 -2.231 -6.480 1.00 92.06 97 ASP A C 1
ATOM 759 O O . ASP A 1 97 ? 0.191 -1.628 -7.322 1.00 92.06 97 ASP A O 1
ATOM 763 N N . ASN A 1 98 ? 1.366 -1.627 -5.399 1.00 94.81 98 ASN A N 1
ATOM 764 C CA . ASN A 1 98 ? 1.142 -0.204 -5.115 1.00 94.81 98 ASN A CA 1
ATOM 765 C C . ASN A 1 98 ? 1.628 0.647 -6.298 1.00 94.81 98 ASN A C 1
ATOM 767 O O . ASN A 1 98 ? 0.893 1.486 -6.818 1.00 94.81 98 ASN A O 1
ATOM 771 N N . LYS A 1 99 ? 2.821 0.341 -6.822 1.00 91.81 99 LYS A N 1
ATOM 772 C CA . LYS A 1 99 ? 3.344 0.999 -8.023 1.00 91.81 99 LYS A CA 1
ATOM 773 C C . LYS A 1 99 ? 2.459 0.768 -9.248 1.00 91.81 99 LYS A C 1
ATOM 775 O O . LYS A 1 99 ? 2.176 1.709 -9.983 1.00 91.81 99 LYS A O 1
ATOM 780 N N . SER A 1 100 ? 1.996 -0.464 -9.472 1.00 91.19 100 SER A N 1
ATOM 781 C CA . SER A 1 100 ? 1.123 -0.764 -10.618 1.00 91.19 100 SER A CA 1
ATOM 782 C C . SER A 1 100 ? -0.220 -0.031 -10.562 1.00 91.19 100 SER A C 1
ATOM 784 O O . SER A 1 100 ? -0.690 0.443 -11.592 1.00 91.19 100 SER A O 1
ATOM 786 N N . ILE A 1 101 ? -0.806 0.108 -9.370 1.00 92.62 101 ILE A N 1
ATOM 787 C CA . ILE A 1 101 ? -2.071 0.810 -9.139 1.00 92.62 101 ILE A CA 1
ATOM 788 C C . ILE A 1 101 ? -1.891 2.298 -9.425 1.00 92.62 101 ILE A C 1
ATOM 790 O O . ILE A 1 101 ? -2.690 2.890 -10.149 1.00 92.62 101 ILE A O 1
ATOM 794 N N . LEU A 1 102 ? -0.801 2.892 -8.933 1.00 90.88 102 LEU A N 1
ATOM 795 C CA . LEU A 1 102 ? -0.489 4.289 -9.212 1.00 90.88 102 LEU A CA 1
ATOM 796 C C . LEU A 1 102 ? -0.305 4.533 -10.719 1.00 90.88 102 LEU A C 1
ATOM 798 O O . LEU A 1 102 ? -0.866 5.482 -11.260 1.00 90.88 102 LEU A O 1
ATOM 802 N N . LEU A 1 103 ? 0.392 3.633 -11.422 1.00 90.12 103 LEU A N 1
ATOM 803 C CA . LEU A 1 103 ? 0.538 3.694 -12.881 1.00 90.12 103 LEU A CA 1
ATOM 804 C C . LEU A 1 103 ? -0.809 3.576 -13.612 1.00 90.12 103 LEU A C 1
ATOM 806 O O . LEU A 1 103 ? -1.031 4.289 -14.590 1.00 90.12 103 LEU A O 1
ATOM 810 N N . GLN A 1 104 ? -1.720 2.709 -13.150 1.00 89.12 104 GLN A N 1
ATOM 811 C CA . GLN A 1 104 ? -3.073 2.598 -13.714 1.00 89.12 104 GLN A CA 1
ATOM 812 C C . GLN A 1 104 ? -3.844 3.914 -13.594 1.00 89.12 104 GLN A C 1
ATOM 814 O O . GLN A 1 104 ? -4.485 4.325 -14.563 1.00 89.12 104 GLN A O 1
ATOM 819 N N . ILE A 1 105 ? -3.761 4.557 -12.426 1.00 87.06 105 ILE A N 1
ATOM 820 C CA . ILE A 1 105 ? -4.439 5.819 -12.112 1.00 87.06 105 ILE A CA 1
ATOM 821 C C . ILE A 1 105 ? -3.868 6.961 -12.960 1.00 87.06 105 ILE A C 1
ATOM 823 O O . ILE A 1 105 ? -4.617 7.645 -13.654 1.00 87.06 105 ILE A O 1
ATOM 827 N N . PHE A 1 106 ? -2.543 7.125 -12.976 1.00 84.25 106 PHE A N 1
ATOM 828 C CA . PHE A 1 106 ? -1.880 8.211 -13.704 1.00 84.25 106 PHE A CA 1
ATOM 829 C C . PHE A 1 106 ? -2.080 8.128 -15.216 1.00 84.25 106 PHE A C 1
ATOM 831 O O . PHE A 1 106 ? -2.320 9.141 -15.869 1.00 84.25 106 PHE A O 1
ATOM 838 N N . HIS A 1 107 ? -2.010 6.921 -15.780 1.00 80.44 107 HIS A N 1
ATOM 839 C CA . HIS A 1 107 ? -2.058 6.729 -17.231 1.00 80.44 107 HIS A CA 1
ATOM 840 C C . HIS A 1 107 ? -3.438 6.340 -17.757 1.00 80.44 107 HIS A C 1
ATOM 842 O O . HIS A 1 107 ? -3.570 6.055 -18.945 1.00 80.44 107 HIS A O 1
ATOM 848 N N . ASN A 1 108 ? -4.472 6.316 -16.906 1.00 77.69 108 ASN A N 1
ATOM 849 C CA . ASN A 1 108 ? -5.824 5.881 -17.276 1.00 77.69 108 ASN A CA 1
ATOM 850 C C . ASN A 1 108 ? -5.838 4.489 -17.958 1.00 77.69 108 ASN A C 1
ATOM 852 O O . ASN A 1 108 ? -6.591 4.229 -18.900 1.00 77.69 108 ASN A O 1
ATOM 856 N N . LYS A 1 109 ? -4.964 3.578 -17.514 1.00 74.81 109 LYS A N 1
ATOM 857 C CA . LYS A 1 109 ? -4.749 2.251 -18.122 1.00 74.81 109 LYS A CA 1
ATOM 858 C C . LYS A 1 109 ? -5.390 1.138 -17.276 1.00 74.81 109 LYS A C 1
ATOM 860 O O . LYS A 1 109 ? -4.754 0.131 -16.985 1.00 74.81 109 LYS A O 1
ATOM 865 N N . TYR A 1 110 ? -6.658 1.304 -16.888 1.00 65.19 110 TYR A N 1
ATOM 866 C CA . TYR A 1 110 ? -7.355 0.399 -15.952 1.00 65.19 110 TYR A CA 1
ATOM 867 C C . TYR A 1 110 ? -7.454 -1.057 -16.443 1.00 65.19 110 TYR A C 1
ATOM 869 O O . TYR A 1 110 ? -7.386 -1.995 -15.659 1.00 65.19 110 TYR A O 1
ATOM 877 N N . HIS A 1 111 ? -7.548 -1.250 -17.759 1.00 69.31 111 HIS A N 1
ATOM 878 C CA . HIS A 1 111 ? -7.636 -2.577 -18.379 1.00 69.31 111 HIS A CA 1
ATOM 879 C C . HIS A 1 111 ? -6.280 -3.168 -18.770 1.00 69.31 111 HIS A C 1
ATOM 881 O O . HIS A 1 111 ? -6.222 -4.249 -19.357 1.00 69.31 111 HIS A O 1
ATOM 887 N N . MET A 1 112 ? -5.182 -2.466 -18.482 1.00 74.94 112 MET A N 1
ATOM 888 C CA . MET A 1 112 ? -3.862 -3.023 -18.716 1.00 74.94 112 MET A CA 1
ATOM 889 C C . MET A 1 112 ? -3.466 -3.925 -17.560 1.00 74.94 112 MET A C 1
ATOM 891 O O . MET A 1 112 ? -3.621 -3.586 -16.387 1.00 74.94 112 MET A O 1
ATOM 895 N N . ASP A 1 113 ? -2.887 -5.062 -17.928 1.00 81.12 113 ASP A N 1
ATOM 896 C CA . ASP A 1 113 ? -2.216 -5.953 -16.996 1.00 81.12 113 ASP A CA 1
ATOM 897 C C . ASP A 1 113 ? -1.181 -5.160 -16.179 1.00 81.12 113 ASP A C 1
ATOM 899 O O . ASP A 1 113 ? -0.271 -4.533 -16.735 1.00 81.12 113 ASP A O 1
ATOM 903 N N . LYS A 1 114 ? -1.321 -5.210 -14.850 1.00 82.94 114 LYS A N 1
ATOM 904 C CA . LYS A 1 114 ? -0.422 -4.578 -13.875 1.00 82.94 114 LYS A CA 1
ATOM 905 C C . LYS A 1 114 ? 1.046 -4.908 -14.164 1.00 82.94 114 LYS A C 1
ATOM 907 O O . LYS A 1 114 ? 1.905 -4.031 -14.075 1.00 82.94 114 LYS A O 1
ATOM 912 N N . LYS A 1 115 ? 1.339 -6.136 -14.617 1.00 82.56 115 LYS A N 1
ATOM 913 C CA . LYS A 1 115 ? 2.699 -6.556 -14.996 1.00 82.56 115 LYS A CA 1
ATOM 914 C C . LYS A 1 115 ? 3.223 -5.820 -16.228 1.00 82.56 115 LYS A C 1
ATOM 916 O O . LYS A 1 115 ? 4.419 -5.543 -16.298 1.00 82.56 115 LYS A O 1
ATOM 921 N N . LYS A 1 116 ? 2.362 -5.505 -17.201 1.00 84.75 116 LYS A N 1
ATOM 922 C CA . LYS A 1 116 ? 2.745 -4.730 -18.394 1.00 84.75 116 LYS A CA 1
ATOM 923 C C . LYS A 1 116 ? 3.038 -3.280 -18.032 1.00 84.75 116 LYS A C 1
ATOM 925 O O . LYS A 1 116 ? 4.014 -2.735 -18.525 1.00 84.75 116 LYS A O 1
ATOM 930 N N . LEU A 1 117 ? 2.249 -2.693 -17.133 1.00 84.38 117 LEU A N 1
ATOM 931 C CA . LEU A 1 117 ? 2.453 -1.317 -16.672 1.00 84.38 117 LEU A CA 1
ATOM 932 C C . LEU A 1 117 ? 3.781 -1.139 -15.944 1.00 84.38 117 LEU A C 1
ATOM 934 O O . LEU A 1 117 ? 4.521 -0.209 -16.240 1.00 84.38 117 LEU A O 1
ATOM 938 N N . ILE A 1 118 ? 4.126 -2.066 -15.048 1.00 85.12 118 ILE A N 1
ATOM 939 C CA . ILE A 1 118 ? 5.418 -2.025 -14.350 1.00 85.12 118 ILE A CA 1
ATOM 940 C C . ILE A 1 118 ? 6.590 -2.089 -15.344 1.00 85.12 118 ILE A C 1
ATOM 942 O O . ILE A 1 118 ? 7.611 -1.449 -15.112 1.00 85.12 118 ILE A O 1
ATOM 946 N N . LYS A 1 119 ? 6.450 -2.825 -16.452 1.00 87.00 119 LYS A N 1
ATOM 947 C CA . LYS A 1 119 ? 7.489 -2.960 -17.489 1.00 87.00 119 LYS A CA 1
ATOM 948 C C . LYS A 1 119 ? 7.559 -1.779 -18.462 1.00 87.00 119 LYS A C 1
ATOM 950 O O . LYS A 1 119 ? 8.538 -1.663 -19.193 1.00 87.00 119 LYS A O 1
ATOM 955 N N . ASP A 1 120 ? 6.538 -0.931 -18.497 1.00 84.50 120 ASP A N 1
ATOM 956 C CA . ASP A 1 120 ? 6.467 0.229 -19.382 1.00 84.50 120 ASP A CA 1
ATOM 957 C C . ASP A 1 120 ? 7.179 1.424 -18.728 1.00 84.50 120 ASP A C 1
ATOM 959 O O . ASP A 1 120 ? 6.556 2.277 -18.099 1.00 84.50 120 ASP A O 1
ATOM 963 N N . PHE A 1 121 ? 8.514 1.450 -18.813 1.00 85.25 121 PHE A N 1
ATOM 964 C CA . PHE A 1 121 ? 9.360 2.426 -18.110 1.00 85.25 121 PHE A CA 1
ATOM 965 C C . PHE A 1 121 ? 9.070 3.885 -18.477 1.00 85.25 121 PHE A C 1
ATOM 967 O O . PHE A 1 121 ? 9.296 4.764 -17.651 1.00 85.25 121 PHE A O 1
ATOM 974 N N . THR A 1 122 ? 8.498 4.154 -19.657 1.00 83.69 122 THR A N 1
ATOM 975 C CA . THR A 1 122 ? 8.130 5.523 -20.059 1.00 83.69 122 THR A CA 1
ATOM 976 C C . THR A 1 122 ? 7.041 6.126 -19.174 1.00 83.69 122 THR A C 1
ATOM 978 O O . THR A 1 122 ? 6.804 7.327 -19.216 1.00 83.69 122 THR A O 1
ATOM 981 N N . LEU A 1 123 ? 6.352 5.296 -18.387 1.00 83.00 123 LEU A N 1
ATOM 982 C CA . LEU A 1 123 ? 5.268 5.716 -17.506 1.00 83.00 123 LEU A CA 1
ATOM 983 C C . LEU A 1 123 ? 5.730 6.121 -16.101 1.00 83.00 123 LEU A C 1
ATOM 985 O O . LEU A 1 123 ? 4.909 6.618 -15.334 1.00 83.00 123 LEU A O 1
ATOM 989 N N . HIS A 1 124 ? 6.982 5.840 -15.724 1.00 84.44 124 HIS A N 1
ATOM 990 C CA . HIS A 1 124 ? 7.394 5.842 -14.315 1.00 84.44 124 HIS A CA 1
ATOM 991 C C . HIS A 1 124 ? 7.746 7.231 -13.806 1.00 84.44 124 HIS A C 1
ATOM 993 O O . HIS A 1 124 ? 7.391 7.544 -12.679 1.00 84.44 124 HIS A O 1
ATOM 999 N N . ASP A 1 125 ? 8.380 8.072 -14.616 1.00 84.69 125 ASP A N 1
ATOM 1000 C CA . ASP A 1 125 ? 8.849 9.380 -14.143 1.00 84.69 125 ASP A CA 1
ATOM 1001 C C . ASP A 1 125 ? 7.681 10.348 -13.893 1.00 84.69 125 ASP A C 1
ATOM 1003 O O . ASP A 1 125 ? 7.703 11.138 -12.953 1.00 84.69 125 ASP A O 1
ATOM 1007 N N . SER A 1 126 ? 6.598 10.229 -14.670 1.00 81.44 126 SER A N 1
ATOM 1008 C CA . SER A 1 126 ? 5.438 11.120 -14.556 1.00 81.44 126 SER A CA 1
ATOM 1009 C C . SER A 1 126 ? 4.642 10.936 -13.264 1.00 81.44 126 SER A C 1
ATOM 1011 O O . SER A 1 126 ? 3.860 11.818 -12.914 1.00 81.44 126 SER A O 1
ATOM 1013 N N . ILE A 1 127 ? 4.792 9.795 -12.573 1.00 86.81 127 ILE A N 1
ATOM 1014 C CA . ILE A 1 127 ? 4.006 9.482 -11.368 1.00 86.81 127 ILE A CA 1
ATOM 1015 C C . ILE A 1 127 ? 4.433 10.291 -10.150 1.00 86.81 127 ILE A C 1
ATOM 1017 O O . ILE A 1 127 ? 3.758 10.185 -9.138 1.00 86.81 127 ILE A O 1
ATOM 1021 N N . PHE A 1 128 ? 5.557 11.013 -10.219 1.00 86.81 128 PHE A N 1
ATOM 1022 C CA . PHE A 1 128 ? 6.078 11.826 -9.119 1.00 86.81 128 PHE A CA 1
ATOM 1023 C C . PHE A 1 128 ? 5.557 13.268 -9.153 1.00 86.81 128 PHE A C 1
ATOM 1025 O O . PHE A 1 128 ? 5.646 13.982 -8.155 1.00 86.81 128 PHE A O 1
ATOM 1032 N N . GLU A 1 129 ? 4.908 13.680 -10.241 1.00 88.12 129 GLU A N 1
ATOM 1033 C CA . GLU A 1 129 ? 4.351 15.021 -10.401 1.00 88.12 129 GLU A CA 1
ATOM 1034 C C . GLU A 1 129 ? 2.830 15.031 -10.181 1.00 88.12 129 GLU A C 1
ATOM 1036 O O . GLU A 1 129 ? 2.053 14.661 -11.064 1.00 88.12 129 GLU A O 1
ATOM 1041 N N . TYR A 1 130 ? 2.384 15.530 -9.021 1.00 89.00 130 TYR A N 1
ATOM 1042 C CA . TYR A 1 130 ? 0.957 15.623 -8.669 1.00 89.00 130 TYR A CA 1
ATOM 1043 C C . TYR A 1 130 ? 0.121 16.374 -9.722 1.00 89.00 130 TYR A C 1
ATOM 1045 O O . TYR A 1 130 ? -1.008 15.989 -10.028 1.00 89.00 130 TYR A O 1
ATOM 1053 N N . ASN A 1 131 ? 0.702 17.407 -10.341 1.00 86.31 131 ASN A N 1
ATOM 1054 C CA . ASN A 1 131 ? 0.034 18.216 -11.362 1.00 86.31 131 ASN A CA 1
ATOM 1055 C C . ASN A 1 131 ? -0.396 17.399 -12.595 1.00 86.31 131 ASN A C 1
ATOM 1057 O O . ASN A 1 131 ? -1.404 17.713 -13.226 1.00 86.31 131 ASN A O 1
ATOM 1061 N N . ASN A 1 132 ? 0.311 16.313 -12.918 1.00 82.00 132 ASN A N 1
ATOM 1062 C CA . ASN A 1 132 ? -0.065 15.442 -14.032 1.00 82.00 132 ASN A CA 1
ATOM 1063 C C . ASN A 1 132 ? -1.323 14.620 -13.723 1.00 82.00 132 ASN A C 1
ATOM 1065 O O . ASN A 1 132 ? -2.071 14.271 -14.636 1.00 82.00 132 ASN A O 1
ATOM 1069 N N . LEU A 1 133 ? -1.588 14.343 -12.442 1.00 81.88 133 LEU A N 1
ATOM 1070 C CA . LEU A 1 133 ? -2.772 13.609 -12.009 1.00 81.88 133 LEU A CA 1
ATOM 1071 C C . LEU A 1 133 ? -4.033 14.474 -12.065 1.00 81.88 133 LEU A C 1
ATOM 1073 O O . LEU A 1 133 ? -5.033 14.057 -12.649 1.00 81.88 133 LEU A O 1
ATOM 1077 N N . ILE A 1 134 ? -3.988 15.675 -11.479 1.00 81.25 134 ILE A N 1
ATOM 1078 C CA . ILE A 1 134 ? -5.160 16.567 -11.375 1.00 81.25 134 ILE A CA 1
ATOM 1079 C C . ILE A 1 134 ? -5.691 16.986 -12.750 1.00 81.25 134 ILE A C 1
ATOM 1081 O O . ILE A 1 134 ? -6.900 17.104 -12.945 1.00 81.25 134 ILE A O 1
ATOM 1085 N N . ASN A 1 135 ? -4.796 17.116 -13.733 1.00 74.75 135 ASN A N 1
ATOM 1086 C CA . ASN A 1 135 ? -5.145 17.472 -15.105 1.00 74.75 135 ASN A CA 1
ATOM 1087 C C . ASN A 1 135 ? -5.902 16.350 -15.840 1.00 74.75 135 ASN A C 1
ATOM 1089 O O . ASN A 1 135 ? -6.515 16.598 -16.876 1.00 74.75 135 ASN A O 1
ATOM 1093 N N . ASN A 1 136 ? -5.895 15.115 -15.321 1.00 71.44 136 ASN A N 1
ATOM 1094 C CA . ASN A 1 136 ? -6.510 13.961 -15.981 1.00 71.44 136 ASN A CA 1
ATOM 1095 C C . ASN A 1 136 ? -8.051 13.926 -15.829 1.00 71.44 136 ASN A C 1
ATOM 1097 O O . ASN A 1 136 ? -8.697 13.075 -16.431 1.00 71.44 136 ASN A O 1
ATOM 1101 N N . ASN A 1 137 ? -8.681 14.839 -15.069 1.00 64.06 137 ASN A N 1
ATOM 1102 C CA . ASN A 1 137 ? -10.145 14.989 -14.876 1.00 64.06 137 ASN A CA 1
ATOM 1103 C C . ASN A 1 137 ? -10.938 13.724 -14.477 1.00 64.06 137 ASN A C 1
ATOM 1105 O O . ASN A 1 137 ? -12.160 13.768 -14.330 1.00 64.06 137 ASN A O 1
ATOM 1109 N N . LYS A 1 138 ? -10.276 12.588 -14.278 1.00 73.44 138 LYS A N 1
ATOM 1110 C CA . LYS A 1 138 ? -10.889 11.310 -13.942 1.00 73.44 138 LYS A CA 1
ATOM 1111 C C . LYS A 1 138 ? -10.622 11.021 -12.477 1.00 73.44 138 LYS A C 1
ATOM 1113 O O . LYS A 1 138 ? -9.484 10.802 -12.077 1.00 73.44 138 LYS A O 1
ATOM 1118 N N . SER A 1 139 ? -11.687 11.017 -11.681 1.00 76.69 139 SER A N 1
ATOM 1119 C CA . SER A 1 139 ? -11.644 10.440 -10.338 1.00 76.69 139 SER A CA 1
ATOM 1120 C C . SER A 1 139 ? -11.549 8.919 -10.488 1.00 76.69 139 SER A C 1
ATOM 1122 O O . SER A 1 139 ? -12.330 8.319 -11.227 1.00 76.69 139 SER A O 1
ATOM 1124 N N . TYR A 1 140 ? -10.572 8.284 -9.850 1.00 82.81 140 TYR A N 1
ATOM 1125 C CA . TYR A 1 140 ? -10.404 6.830 -9.892 1.00 82.81 140 TYR A CA 1
ATOM 1126 C C . TYR A 1 140 ? -10.755 6.229 -8.536 1.00 82.81 140 TYR A C 1
ATOM 1128 O O . TYR A 1 140 ? -10.508 6.868 -7.513 1.00 82.81 140 TYR A O 1
ATOM 1136 N N . PRO A 1 141 ? -11.299 4.999 -8.512 1.00 92.31 141 PRO A N 1
ATOM 1137 C CA . PRO A 1 141 ? -11.497 4.291 -7.267 1.00 92.31 141 PRO A CA 1
ATOM 1138 C C . PRO A 1 141 ? -10.128 4.039 -6.645 1.00 92.31 141 PRO A C 1
ATOM 1140 O O . PRO A 1 141 ? -9.261 3.430 -7.273 1.00 92.31 141 PRO A O 1
ATOM 1143 N N . LEU A 1 142 ? -9.935 4.521 -5.426 1.00 95.56 142 LEU A N 1
ATOM 1144 C CA . LEU A 1 142 ? -8.691 4.332 -4.698 1.00 95.56 142 LEU A CA 1
ATOM 1145 C C . LEU A 1 142 ? -8.988 4.210 -3.210 1.00 95.56 142 LEU A C 1
ATOM 1147 O O . LEU A 1 142 ? -9.625 5.074 -2.617 1.00 95.56 142 LEU A O 1
ATOM 1151 N N . ILE A 1 143 ? -8.496 3.139 -2.609 1.00 97.19 143 ILE A N 1
ATOM 1152 C CA . ILE A 1 143 ? -8.505 2.924 -1.169 1.00 97.19 143 ILE A CA 1
ATOM 1153 C C . ILE A 1 143 ? -7.072 3.068 -0.683 1.00 97.19 143 ILE A C 1
ATOM 1155 O O . ILE A 1 143 ? -6.161 2.483 -1.271 1.00 97.19 143 ILE A O 1
ATOM 1159 N N . ILE A 1 144 ? -6.888 3.843 0.380 1.00 97.69 144 ILE A N 1
ATOM 1160 C CA . ILE A 1 144 ? -5.598 4.102 1.012 1.00 97.69 144 ILE A CA 1
ATOM 1161 C C . ILE A 1 144 ? -5.654 3.569 2.436 1.00 97.69 144 ILE A C 1
ATOM 1163 O O . ILE A 1 144 ? -6.457 4.029 3.251 1.00 97.69 144 ILE A O 1
ATOM 1167 N N . ASP A 1 145 ? -4.781 2.612 2.727 1.00 96.62 145 ASP A N 1
ATOM 1168 C CA . ASP A 1 145 ? -4.529 2.124 4.071 1.00 96.62 145 ASP A CA 1
ATOM 1169 C C . ASP A 1 145 ? -3.240 2.733 4.614 1.00 96.62 145 ASP A C 1
ATOM 1171 O O . ASP A 1 145 ? -2.131 2.293 4.300 1.00 96.62 145 ASP A O 1
ATOM 1175 N N . TYR A 1 146 ? -3.403 3.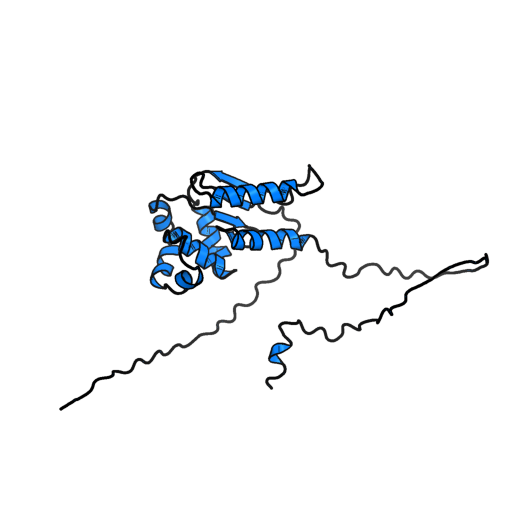751 5.458 1.00 96.25 146 TYR A N 1
ATOM 1176 C CA . TYR A 1 146 ? -2.280 4.434 6.090 1.00 96.25 146 TYR A CA 1
ATOM 1177 C C . TYR A 1 146 ? -1.556 3.579 7.133 1.00 96.25 146 TYR A C 1
ATOM 1179 O O . TYR A 1 146 ? -0.418 3.890 7.467 1.00 96.25 146 TYR A O 1
ATOM 1187 N N . ASN A 1 147 ? -2.208 2.550 7.684 1.00 93.81 147 ASN A N 1
ATOM 1188 C CA . ASN A 1 147 ? -1.638 1.745 8.765 1.00 93.81 147 ASN A CA 1
ATOM 1189 C C . ASN A 1 147 ? -0.694 0.673 8.215 1.00 93.81 147 ASN A C 1
ATOM 1191 O O . ASN A 1 147 ? 0.316 0.371 8.843 1.00 93.81 147 ASN A O 1
ATOM 1195 N N . HIS A 1 148 ? -1.011 0.124 7.039 1.00 93.88 148 HIS A N 1
ATOM 1196 C CA . HIS A 1 148 ? -0.204 -0.914 6.389 1.00 93.88 148 HIS A CA 1
ATOM 1197 C C . HIS A 1 148 ? 0.536 -0.425 5.132 1.00 93.88 148 HIS A C 1
ATOM 1199 O O . HIS A 1 148 ? 1.201 -1.220 4.469 1.00 93.88 148 HIS A O 1
ATOM 1205 N N . CYS A 1 149 ? 0.421 0.864 4.793 1.00 96.75 149 CYS A N 1
ATOM 1206 C CA . CYS A 1 149 ? 1.011 1.482 3.600 1.00 96.75 149 CYS A CA 1
ATOM 1207 C C . CYS A 1 149 ? 0.638 0.744 2.298 1.00 96.75 149 CYS A C 1
ATOM 1209 O O . CYS A 1 149 ? 1.464 0.513 1.408 1.00 96.75 149 CYS A O 1
ATOM 1211 N N . LEU A 1 150 ? -0.631 0.342 2.198 1.00 97.12 150 LEU A N 1
ATOM 1212 C CA . LEU A 1 150 ? -1.187 -0.367 1.049 1.00 97.12 150 LEU A CA 1
ATOM 1213 C C . LEU A 1 150 ? -2.232 0.487 0.342 1.00 97.12 150 LEU A C 1
ATOM 1215 O O . LEU A 1 150 ? -2.965 1.251 0.968 1.00 97.12 150 LEU A O 1
ATOM 1219 N N . ILE A 1 151 ? -2.336 0.299 -0.973 1.00 97.19 151 ILE A N 1
ATOM 1220 C CA . ILE A 1 151 ? -3.409 0.887 -1.771 1.00 97.19 151 ILE A CA 1
ATOM 1221 C C . ILE A 1 151 ? -4.148 -0.168 -2.595 1.00 97.19 151 ILE A C 1
ATOM 1223 O O . ILE A 1 151 ? -3.590 -1.222 -2.927 1.00 97.19 151 ILE A O 1
ATOM 1227 N N . ALA A 1 152 ? -5.407 0.129 -2.919 1.00 96.31 152 ALA A N 1
ATOM 1228 C CA . ALA A 1 152 ? -6.271 -0.735 -3.717 1.00 96.31 152 ALA A CA 1
ATOM 1229 C C . ALA A 1 152 ? -7.164 0.046 -4.687 1.00 96.31 152 ALA A C 1
ATOM 1231 O O . ALA A 1 152 ? -7.647 1.127 -4.365 1.00 96.31 152 ALA A O 1
ATOM 1232 N N . ASN A 1 153 ? -7.406 -0.526 -5.865 1.00 93.75 153 ASN A N 1
ATOM 1233 C CA . ASN A 1 153 ? -8.327 0.000 -6.884 1.00 93.75 153 ASN A CA 1
ATOM 1234 C C . ASN A 1 153 ? -9.164 -1.097 -7.575 1.00 93.75 153 ASN A C 1
ATOM 1236 O O . ASN A 1 153 ? -9.901 -0.813 -8.523 1.00 93.75 153 ASN A O 1
ATOM 1240 N N . ASP A 1 154 ? -9.023 -2.346 -7.131 1.00 93.12 154 ASP A N 1
ATOM 1241 C CA . ASP A 1 154 ? -9.717 -3.529 -7.633 1.00 93.12 154 ASP A CA 1
ATOM 1242 C C . ASP A 1 154 ? -9.917 -4.554 -6.506 1.00 93.12 154 ASP A C 1
ATOM 1244 O O . ASP A 1 154 ? -9.392 -4.393 -5.402 1.00 93.12 154 ASP A O 1
ATOM 1248 N N . ASP A 1 155 ? -10.679 -5.610 -6.786 1.00 93.62 155 ASP A N 1
ATOM 1249 C CA . ASP A 1 155 ? -11.024 -6.636 -5.799 1.00 93.62 155 ASP A CA 1
ATOM 1250 C C . ASP A 1 155 ? -9.798 -7.329 -5.193 1.00 93.62 155 ASP A C 1
ATOM 1252 O O . ASP A 1 155 ? -9.713 -7.470 -3.978 1.00 93.62 155 ASP A O 1
ATOM 1256 N N . ALA A 1 156 ? -8.818 -7.710 -6.016 1.00 93.69 156 ALA A N 1
ATOM 1257 C CA . ALA A 1 156 ? -7.641 -8.442 -5.549 1.00 93.69 156 ALA A CA 1
ATOM 1258 C C . ALA A 1 156 ? -6.759 -7.596 -4.614 1.00 93.69 156 ALA A C 1
ATOM 1260 O O . ALA A 1 156 ? -6.258 -8.086 -3.600 1.00 93.69 156 ALA A O 1
ATOM 1261 N N . SER A 1 157 ? -6.565 -6.314 -4.938 1.00 94.75 157 SER A N 1
ATOM 1262 C CA . SER A 1 157 ? -5.820 -5.399 -4.068 1.00 94.75 157 SER A CA 1
ATOM 1263 C C . SER A 1 157 ? -6.596 -5.042 -2.801 1.00 94.75 157 SER A C 1
ATOM 1265 O O . SER A 1 157 ? -5.978 -4.888 -1.749 1.00 94.75 157 SER A O 1
ATOM 1267 N N . PHE A 1 158 ? -7.927 -4.966 -2.871 1.00 95.25 158 PHE A N 1
ATOM 1268 C CA . PHE A 1 158 ? -8.779 -4.784 -1.699 1.00 95.25 158 PHE A CA 1
ATOM 1269 C C . PHE A 1 158 ? -8.695 -5.975 -0.743 1.00 95.25 158 PHE A C 1
ATOM 1271 O O . PHE A 1 158 ? -8.449 -5.778 0.446 1.00 95.25 158 PHE A O 1
ATOM 1278 N N . ASP A 1 159 ? -8.822 -7.199 -1.259 1.00 93.81 159 ASP A N 1
ATOM 1279 C CA . ASP A 1 159 ? -8.737 -8.418 -0.453 1.00 93.81 159 ASP A CA 1
ATOM 1280 C C . ASP A 1 159 ? -7.381 -8.482 0.273 1.00 93.81 159 ASP A C 1
ATOM 1282 O O . ASP A 1 159 ? -7.337 -8.776 1.467 1.00 93.81 159 ASP A O 1
ATOM 1286 N N . ARG A 1 160 ? -6.280 -8.081 -0.387 1.00 93.75 160 ARG A N 1
ATOM 1287 C CA . ARG A 1 160 ? -4.962 -7.941 0.261 1.00 93.75 160 ARG A CA 1
ATOM 1288 C C . ARG A 1 160 ? -4.986 -6.978 1.451 1.00 93.75 160 ARG A C 1
ATOM 1290 O O . ARG A 1 160 ? -4.413 -7.308 2.485 1.00 93.75 160 ARG A O 1
ATOM 1297 N N . ILE A 1 161 ? -5.601 -5.799 1.321 1.00 94.25 161 ILE A N 1
ATOM 1298 C CA . ILE A 1 161 ? -5.717 -4.855 2.448 1.00 94.25 161 ILE A CA 1
ATOM 1299 C C . ILE A 1 161 ? -6.504 -5.512 3.584 1.00 94.25 161 ILE A C 1
ATOM 1301 O O . ILE A 1 161 ? -6.057 -5.515 4.730 1.00 94.25 161 ILE A O 1
ATOM 1305 N N . MET A 1 162 ? -7.652 -6.114 3.270 1.00 91.19 162 MET A N 1
ATOM 1306 C CA . MET A 1 162 ? -8.524 -6.721 4.278 1.00 91.19 162 MET A CA 1
ATOM 1307 C C . MET A 1 162 ? -7.856 -7.890 5.013 1.00 91.19 162 MET A C 1
ATOM 1309 O O . MET A 1 162 ? -8.094 -8.065 6.208 1.00 91.19 162 MET A O 1
ATOM 1313 N N . MET A 1 163 ? -6.971 -8.647 4.357 1.00 89.38 163 MET A N 1
ATOM 1314 C CA . MET A 1 163 ? -6.214 -9.729 4.999 1.00 89.38 163 MET A CA 1
ATOM 1315 C C . MET A 1 163 ? -5.388 -9.258 6.203 1.00 89.38 163 MET A C 1
ATOM 1317 O O . MET A 1 163 ? -5.283 -9.998 7.184 1.00 89.38 163 MET A O 1
ATOM 1321 N N . ASN A 1 164 ? -4.860 -8.029 6.191 1.00 86.12 164 ASN A N 1
ATOM 1322 C CA . ASN A 1 164 ? -4.139 -7.487 7.347 1.00 86.12 164 ASN A CA 1
ATOM 1323 C C . ASN A 1 164 ? -5.078 -7.283 8.541 1.00 86.12 164 ASN A C 1
ATOM 1325 O O . ASN A 1 164 ? -4.774 -7.704 9.654 1.00 86.12 164 ASN A O 1
ATOM 1329 N N . TYR A 1 165 ? -6.271 -6.741 8.298 1.00 86.69 165 TYR A N 1
ATOM 1330 C CA . TYR A 1 165 ? -7.280 -6.533 9.337 1.00 86.69 165 TYR A CA 1
ATOM 1331 C C . TYR A 1 165 ? -7.893 -7.837 9.864 1.00 86.69 165 TYR A C 1
ATOM 1333 O O . TYR A 1 165 ? -8.325 -7.893 11.015 1.00 86.69 165 TYR A O 1
ATOM 1341 N N . LEU A 1 166 ? -7.920 -8.895 9.050 1.00 81.75 166 LEU A N 1
ATOM 1342 C CA . LEU A 1 166 ? -8.347 -10.228 9.483 1.00 81.75 166 LEU A CA 1
ATOM 1343 C C . LEU A 1 166 ? -7.279 -10.929 10.333 1.00 81.75 166 LEU A C 1
ATOM 1345 O O . LEU A 1 166 ? -7.611 -11.587 11.319 1.00 81.75 166 LEU A O 1
ATOM 1349 N N . THR A 1 167 ? -6.002 -10.770 9.979 1.00 72.62 167 THR A N 1
ATOM 1350 C CA . THR A 1 167 ? -4.891 -11.467 10.648 1.00 72.62 167 THR A CA 1
ATOM 1351 C C . THR A 1 167 ? -4.590 -10.887 12.033 1.00 72.62 167 THR A C 1
ATOM 1353 O O . THR A 1 167 ? -4.210 -11.628 12.938 1.00 72.62 167 THR A O 1
ATOM 1356 N N . CYS A 1 168 ? -4.855 -9.595 12.260 1.00 56.47 168 CYS A N 1
ATOM 1357 C CA . CYS A 1 168 ? -4.663 -8.939 13.560 1.00 56.47 168 CYS A CA 1
ATOM 1358 C C . CYS A 1 168 ? -5.553 -9.475 14.710 1.00 56.47 168 CYS A C 1
ATOM 1360 O O . CYS A 1 168 ? -5.431 -9.000 15.836 1.00 56.47 168 CYS A O 1
ATOM 1362 N N . GLY A 1 169 ? -6.417 -10.471 14.465 1.00 49.84 169 GLY A N 1
ATOM 1363 C CA . GLY A 1 169 ? -7.191 -11.180 15.493 1.00 49.84 169 GLY A CA 1
ATOM 1364 C C . GLY A 1 169 ? -6.559 -12.472 16.034 1.00 49.84 169 GLY A C 1
ATOM 1365 O O . GLY A 1 169 ? -7.060 -13.014 17.017 1.00 49.84 169 GLY A O 1
ATOM 1366 N N . ILE A 1 170 ? -5.475 -12.979 15.435 1.00 42.12 170 ILE A N 1
ATOM 1367 C CA . ILE A 1 170 ? -4.811 -14.212 15.891 1.00 42.12 170 ILE A CA 1
ATOM 1368 C C . ILE A 1 170 ? -3.687 -13.816 16.853 1.00 42.12 170 ILE A C 1
ATOM 1370 O O . ILE A 1 170 ? -2.557 -13.541 16.459 1.00 42.12 170 ILE A O 1
ATOM 1374 N N . GLN A 1 171 ? -4.032 -13.710 18.136 1.00 44.84 171 GLN A N 1
ATOM 1375 C CA . GLN A 1 171 ? -3.085 -13.406 19.205 1.00 44.84 171 GLN A CA 1
ATOM 1376 C C . GLN A 1 171 ? -1.993 -14.482 19.275 1.00 44.84 171 GLN A C 1
ATOM 1378 O O . GLN A 1 171 ? -2.280 -15.662 19.468 1.00 44.84 171 GLN A O 1
ATOM 1383 N N . ASN A 1 172 ? -0.731 -14.055 19.207 1.00 34.31 172 ASN A N 1
ATOM 1384 C CA . ASN A 1 172 ? 0.391 -14.810 19.754 1.00 34.31 172 ASN A CA 1
ATOM 1385 C C . ASN A 1 172 ? 0.148 -15.032 21.256 1.00 34.31 172 ASN A C 1
ATOM 1387 O O . ASN A 1 172 ? 0.497 -14.184 22.075 1.00 34.31 172 ASN A O 1
ATOM 1391 N N . THR A 1 173 ? -0.424 -16.170 21.648 1.00 36.66 173 THR A N 1
ATOM 1392 C CA . THR A 1 173 ? -0.385 -16.635 23.041 1.00 36.66 173 THR A CA 1
ATOM 1393 C C . THR A 1 173 ? 0.925 -17.380 23.288 1.00 36.66 173 THR A C 1
ATOM 1395 O O . THR A 1 173 ? 0.945 -18.587 23.520 1.00 36.66 173 THR A O 1
ATOM 1398 N N . THR A 1 174 ? 2.049 -16.672 23.224 1.00 41.38 174 THR A N 1
ATOM 1399 C CA . THR A 1 174 ? 3.278 -17.112 23.888 1.00 41.38 174 THR A CA 1
ATOM 1400 C C . THR A 1 174 ? 3.262 -16.584 25.319 1.00 41.38 174 THR A C 1
ATOM 1402 O O . THR A 1 174 ? 3.435 -15.392 25.545 1.00 41.38 174 THR A O 1
ATOM 1405 N N . SER A 1 175 ? 3.088 -17.506 26.271 1.00 36.19 175 SER A N 1
ATOM 1406 C CA . SER A 1 175 ? 3.774 -17.529 27.574 1.00 36.19 175 SER A CA 1
ATOM 1407 C C . SER A 1 175 ? 3.747 -16.267 28.454 1.00 36.19 175 SER A C 1
ATOM 1409 O O . SER A 1 175 ? 4.568 -15.369 28.299 1.00 36.19 175 SER A O 1
ATOM 1411 N N . SER A 1 176 ? 2.943 -16.293 29.519 1.00 37.69 176 SER A N 1
ATOM 1412 C CA . SER A 1 176 ? 3.388 -15.873 30.859 1.00 37.69 176 SER A CA 1
ATOM 1413 C C . SER A 1 176 ? 2.430 -16.402 31.937 1.00 37.69 176 SER A C 1
ATOM 1415 O O . SER A 1 176 ? 1.223 -16.450 31.733 1.00 37.69 176 SER A O 1
ATOM 1417 N N . ASN A 1 177 ? 3.003 -16.798 33.077 1.00 36.41 177 ASN A N 1
ATOM 1418 C CA . ASN A 1 177 ? 2.375 -17.269 34.324 1.00 36.41 177 ASN A CA 1
ATOM 1419 C C . ASN A 1 177 ? 2.161 -18.783 34.490 1.00 36.41 177 ASN A C 1
ATOM 1421 O O . ASN A 1 177 ? 1.083 -19.257 34.836 1.00 36.41 177 ASN A O 1
ATOM 1425 N N . SER A 1 178 ? 3.261 -19.533 34.400 1.00 33.62 178 SER A N 1
ATOM 1426 C CA . SER A 1 178 ? 3.448 -20.730 35.227 1.00 33.62 178 SER A CA 1
ATOM 1427 C C . SER A 1 178 ? 3.808 -20.298 36.654 1.00 33.62 178 SER A C 1
ATOM 1429 O O . SER A 1 178 ? 4.984 -20.217 37.009 1.00 33.62 178 SER A O 1
ATOM 1431 N N . THR A 1 179 ? 2.817 -19.985 37.487 1.00 39.69 179 THR A N 1
ATOM 1432 C CA . THR A 1 179 ? 3.025 -19.856 38.936 1.00 39.69 179 THR A CA 1
ATOM 1433 C C . THR A 1 179 ? 3.083 -21.257 39.535 1.00 39.69 179 THR A C 1
ATOM 1435 O O . THR A 1 179 ? 2.070 -21.879 39.843 1.00 39.69 179 THR A O 1
ATOM 1438 N N . ALA A 1 180 ? 4.303 -21.773 39.667 1.00 36.53 180 ALA A N 1
ATOM 1439 C CA . ALA A 1 180 ? 4.598 -22.929 40.494 1.00 36.53 180 ALA A CA 1
ATOM 1440 C C . ALA A 1 180 ? 4.376 -22.555 41.969 1.00 36.53 180 ALA A C 1
ATOM 1442 O O . ALA A 1 180 ? 5.191 -21.856 42.566 1.00 36.53 180 ALA A O 1
ATOM 1443 N N . ALA A 1 181 ? 3.274 -23.022 42.554 1.00 43.59 181 ALA A N 1
ATOM 1444 C CA . ALA A 1 181 ? 3.072 -23.025 43.997 1.00 43.59 181 ALA A CA 1
ATOM 1445 C C . ALA A 1 181 ? 2.648 -24.431 44.446 1.00 43.59 181 ALA A C 1
ATOM 1447 O O . ALA A 1 181 ? 1.566 -24.924 44.149 1.00 43.59 181 ALA A O 1
ATOM 1448 N N . SER A 1 182 ? 3.613 -25.061 45.106 1.00 40.09 182 SER A N 1
ATOM 1449 C CA . SER A 1 182 ? 3.618 -26.318 45.848 1.00 40.09 182 SER A CA 1
ATOM 1450 C C . SER A 1 182 ? 2.515 -26.447 46.919 1.00 40.09 182 SER A C 1
ATOM 1452 O O . SER A 1 182 ? 2.084 -25.442 47.473 1.00 40.09 182 SER A O 1
ATOM 1454 N N . HIS A 1 183 ? 2.232 -27.710 47.288 1.00 42.66 183 HIS A N 1
ATOM 1455 C CA . HIS A 1 183 ? 1.381 -28.253 48.374 1.00 42.66 183 HIS A CA 1
ATOM 1456 C C . HIS A 1 183 ? -0.089 -28.501 47.999 1.00 42.66 183 HIS A C 1
ATOM 1458 O O . HIS A 1 183 ? -0.766 -27.608 47.526 1.00 42.66 183 HIS A O 1
ATOM 1464 N N . GLY A 1 184 ? -0.699 -29.673 48.198 1.00 37.91 184 GLY A N 1
ATOM 1465 C CA . GLY A 1 184 ? -0.341 -30.883 48.940 1.00 37.91 184 GLY A CA 1
ATOM 1466 C C . GLY A 1 184 ? -1.626 -31.491 49.539 1.00 37.91 184 GLY A C 1
ATOM 1467 O O . GLY A 1 184 ? -2.477 -30.743 49.999 1.00 37.91 184 GLY A O 1
ATOM 1468 N N . PHE A 1 185 ? -1.705 -32.830 49.569 1.00 41.34 185 PHE A N 1
ATOM 1469 C CA . PHE A 1 185 ? -2.652 -33.688 50.321 1.00 41.34 185 PHE A CA 1
ATOM 1470 C C . PHE A 1 185 ? -4.019 -34.104 49.694 1.00 41.34 185 PHE A C 1
ATOM 1472 O O . PHE A 1 185 ? -5.000 -33.376 49.753 1.00 41.34 185 PHE A O 1
ATOM 1479 N N . THR A 1 186 ? -4.028 -35.329 49.116 1.00 40.00 186 THR A N 1
ATOM 1480 C CA . THR A 1 186 ? -4.839 -36.551 49.445 1.00 40.00 186 THR A CA 1
ATOM 1481 C C . THR A 1 186 ? -6.333 -36.417 49.816 1.00 40.00 186 THR A C 1
ATOM 1483 O O . THR A 1 186 ? -6.686 -35.526 50.568 1.00 40.00 186 THR A O 1
ATOM 1486 N N . THR A 1 187 ? -7.287 -37.318 49.535 1.00 40.81 187 THR A N 1
ATOM 1487 C CA . THR A 1 187 ? -7.400 -38.667 48.930 1.00 40.81 187 THR A CA 1
ATOM 1488 C C . THR A 1 187 ? -8.897 -39.048 48.951 1.00 40.81 187 THR A C 1
ATOM 1490 O O . THR A 1 187 ? -9.611 -38.616 49.849 1.00 40.81 187 THR A O 1
ATOM 1493 N N . ASN A 1 188 ? -9.279 -39.989 48.077 1.00 42.75 188 ASN A N 1
ATOM 1494 C CA . ASN A 1 188 ? -10.401 -40.946 48.171 1.00 42.75 188 ASN A CA 1
ATOM 1495 C C . ASN A 1 188 ? -11.829 -40.510 47.790 1.00 42.75 188 ASN A C 1
ATOM 1497 O O . ASN A 1 188 ? -12.480 -39.734 48.477 1.00 42.75 188 ASN A O 1
ATOM 1501 N N . GLY A 1 189 ? -12.354 -41.171 46.749 1.00 40.31 189 GLY A N 1
ATOM 1502 C CA . GLY A 1 189 ? -13.767 -41.150 46.364 1.00 40.31 189 GLY A CA 1
ATOM 1503 C C . GLY A 1 189 ? -14.024 -41.842 45.022 1.00 40.31 189 GLY A C 1
ATOM 1504 O O . GLY A 1 189 ? -14.202 -41.184 44.007 1.00 40.31 189 GLY A O 1
ATOM 1505 N N . SER A 1 190 ? -13.971 -43.172 45.021 1.00 46.09 190 SER A N 1
ATOM 1506 C CA . SER A 1 190 ? -14.108 -44.100 43.889 1.00 46.09 190 SER A CA 1
ATOM 1507 C C . SER A 1 190 ? -15.546 -44.231 43.360 1.00 46.09 190 SER A C 1
ATOM 1509 O O . SER A 1 190 ? -16.461 -44.298 44.175 1.00 46.09 190 SER A O 1
ATOM 1511 N N . SER A 1 191 ? -15.717 -44.373 42.033 1.00 46.75 191 SER A N 1
ATOM 1512 C CA . SER A 1 191 ? -16.714 -45.189 41.270 1.00 46.75 191 SER A CA 1
ATOM 1513 C C . SER A 1 191 ? -17.050 -44.513 39.919 1.00 46.75 191 SER A C 1
ATOM 1515 O O . SER A 1 191 ? -17.667 -43.461 39.869 1.00 46.75 191 SER A O 1
ATOM 1517 N N . SER A 1 192 ? -16.412 -44.898 38.806 1.00 47.19 192 SER A N 1
ATOM 1518 C CA . SER A 1 192 ? -16.749 -46.004 37.882 1.00 47.19 192 SER A CA 1
ATOM 1519 C C . SER A 1 192 ? -18.001 -45.771 37.018 1.00 47.19 192 SER A C 1
ATOM 1521 O O . SER A 1 192 ? -19.112 -45.954 37.503 1.00 47.19 192 SER A O 1
ATOM 1523 N N . SER A 1 193 ? -17.827 -45.483 35.718 1.00 48.50 193 SER A N 1
ATOM 1524 C CA . SER A 1 193 ? -18.187 -46.383 34.592 1.00 48.50 193 SER A CA 1
ATOM 1525 C C . SER A 1 193 ? -18.413 -45.654 33.246 1.00 48.50 193 SER A C 1
ATOM 1527 O O . SER A 1 193 ? -19.126 -44.664 33.188 1.00 48.50 193 SER A O 1
ATOM 1529 N N . SER A 1 194 ? -17.815 -46.233 32.189 1.00 48.12 194 SER A N 1
ATOM 1530 C CA . SER A 1 194 ? -18.196 -46.242 30.754 1.00 48.12 194 SER A CA 1
ATOM 1531 C C . SER A 1 194 ? -18.357 -44.917 29.984 1.00 48.12 194 SER A C 1
ATOM 1533 O O . SER A 1 194 ? -19.165 -44.080 30.341 1.00 48.12 194 SER A O 1
ATOM 1535 N N . GLY A 1 195 ? -17.726 -44.689 28.828 1.00 40.25 195 GLY A N 1
ATOM 1536 C CA . GLY A 1 195 ? -16.917 -45.549 27.964 1.00 40.25 195 GLY A CA 1
ATOM 1537 C C . GLY A 1 195 ? -16.469 -44.810 26.686 1.00 40.25 195 GLY A C 1
ATOM 1538 O O . GLY A 1 195 ? -17.004 -43.752 26.382 1.00 40.25 195 GLY A O 1
ATOM 1539 N N . ASN A 1 196 ? -15.480 -45.412 26.002 1.00 44.09 196 ASN A N 1
ATOM 1540 C CA . ASN A 1 196 ? -15.063 -45.331 24.582 1.00 44.09 196 ASN A CA 1
ATOM 1541 C C . ASN A 1 196 ? -15.106 -43.977 23.838 1.00 44.09 196 ASN A C 1
ATOM 1543 O O . ASN A 1 196 ? -16.149 -43.358 23.726 1.00 44.09 196 ASN A O 1
ATOM 1547 N N . GLY A 1 197 ? -14.070 -43.517 23.132 1.00 37.97 197 GLY A N 1
ATOM 1548 C CA . GLY A 1 197 ? -12.812 -44.124 22.686 1.00 37.97 197 GLY A CA 1
ATOM 1549 C C . GLY A 1 197 ? -12.254 -43.302 21.507 1.00 37.97 197 GLY A C 1
ATOM 1550 O O . GLY A 1 197 ? -13.028 -42.682 20.783 1.00 37.97 197 GLY A O 1
ATOM 1551 N N . GLY A 1 198 ? -10.929 -43.288 21.314 1.00 36.00 198 GLY A N 1
ATOM 1552 C CA . GLY A 1 198 ? -10.295 -42.714 20.114 1.00 36.00 198 GLY A CA 1
ATOM 1553 C C . GLY A 1 198 ? -9.007 -41.929 20.370 1.00 36.00 198 GLY A C 1
ATOM 1554 O O . GLY A 1 198 ? -8.989 -40.711 20.249 1.00 36.00 198 GLY A O 1
ATOM 1555 N N . ASN A 1 199 ? -7.931 -42.638 20.720 1.00 39.06 199 ASN A N 1
ATOM 1556 C CA . ASN A 1 199 ? -6.565 -42.118 20.820 1.00 39.06 199 ASN A CA 1
ATOM 1557 C C . ASN A 1 199 ? -6.045 -41.586 19.473 1.00 39.06 199 ASN A C 1
ATOM 1559 O O . ASN A 1 199 ? -6.143 -42.286 18.470 1.00 39.06 199 ASN A O 1
ATOM 1563 N N . ASN A 1 200 ? -5.351 -40.446 19.495 1.00 41.59 200 ASN A N 1
ATOM 1564 C CA . ASN A 1 200 ? -4.067 -40.310 18.801 1.00 41.59 200 ASN A CA 1
ATOM 1565 C C . ASN A 1 200 ? -3.193 -39.245 19.483 1.00 41.59 200 ASN A C 1
ATOM 1567 O O . ASN A 1 200 ? -3.306 -38.048 19.245 1.00 41.59 200 ASN A O 1
ATOM 1571 N N . SER A 1 201 ? -2.349 -39.755 20.384 1.00 40.41 201 SER A N 1
ATOM 1572 C CA . SER A 1 201 ? -0.952 -39.369 20.620 1.00 40.41 201 SER A CA 1
ATOM 1573 C C . SER A 1 201 ? -0.555 -37.915 20.340 1.00 40.41 201 SER A C 1
ATOM 1575 O O . SER A 1 201 ? -0.100 -37.552 19.256 1.00 40.41 201 SER A O 1
ATOM 1577 N N . THR A 1 202 ? -0.599 -37.134 21.414 1.00 37.31 202 THR A N 1
ATOM 1578 C CA . THR A 1 202 ? 0.162 -35.907 21.646 1.00 37.31 202 THR A CA 1
ATOM 1579 C C . THR A 1 202 ? 1.667 -36.193 21.620 1.00 37.31 202 THR A C 1
ATOM 1581 O O . THR A 1 202 ? 2.263 -36.563 22.633 1.00 37.31 202 THR A O 1
ATOM 1584 N N . GLY A 1 203 ? 2.284 -36.039 20.449 1.00 40.59 203 GLY A N 1
ATOM 1585 C CA . GLY A 1 203 ? 3.733 -35.950 20.304 1.00 40.59 203 GLY A CA 1
ATOM 1586 C C . GLY A 1 203 ? 4.203 -34.539 20.648 1.00 40.59 203 GLY A C 1
ATOM 1587 O O . GLY A 1 203 ? 3.890 -33.583 19.945 1.00 40.59 203 GLY A O 1
ATOM 1588 N N . THR A 1 204 ? 4.943 -34.405 21.744 1.00 43.84 204 THR A N 1
ATOM 1589 C CA . THR A 1 204 ? 5.631 -33.179 22.154 1.00 43.84 204 THR A CA 1
ATOM 1590 C C . THR A 1 204 ? 6.694 -32.821 21.108 1.00 43.84 204 THR A C 1
ATOM 1592 O O . THR A 1 204 ? 7.798 -33.363 21.126 1.00 43.84 204 THR A O 1
ATOM 1595 N N . VAL A 1 205 ? 6.365 -31.934 20.167 1.00 47.84 205 VAL A N 1
ATOM 1596 C CA . VAL A 1 205 ? 7.329 -31.422 19.183 1.00 47.84 205 VAL A CA 1
ATOM 1597 C C . VAL A 1 205 ? 8.276 -30.458 19.899 1.00 47.84 205 VAL A C 1
ATOM 1599 O O . VAL A 1 205 ? 7.895 -29.357 20.291 1.00 47.84 205 VAL A O 1
ATOM 1602 N N . LYS A 1 206 ? 9.523 -30.895 20.109 1.00 48.09 206 LYS A N 1
ATOM 1603 C CA . LYS A 1 206 ? 10.637 -30.027 20.503 1.00 48.09 206 LYS A CA 1
ATOM 1604 C C . LYS A 1 206 ? 10.916 -29.058 19.352 1.00 48.09 206 LYS A C 1
ATOM 1606 O O . LYS A 1 206 ? 11.521 -29.443 18.357 1.00 48.09 206 LYS A O 1
ATOM 1611 N N . TYR A 1 207 ? 10.482 -27.812 19.487 1.00 49.69 207 TYR A N 1
ATOM 1612 C CA . TYR A 1 207 ? 10.690 -26.745 18.505 1.00 49.69 207 TYR A CA 1
ATOM 1613 C C . TYR A 1 207 ? 12.105 -26.144 18.562 1.00 49.69 207 TYR A C 1
ATOM 1615 O O . TYR A 1 207 ? 12.263 -24.936 18.701 1.00 49.69 207 TYR A O 1
ATOM 1623 N N . ASN A 1 208 ? 13.137 -26.986 18.456 1.00 51.88 208 ASN A N 1
ATOM 1624 C CA . ASN A 1 208 ? 14.530 -26.525 18.457 1.00 51.88 208 ASN A CA 1
ATOM 1625 C C . ASN A 1 208 ? 15.130 -26.291 17.061 1.00 51.88 208 ASN A C 1
ATOM 1627 O O . ASN A 1 208 ? 16.273 -25.872 17.013 1.00 51.88 208 ASN A O 1
ATOM 1631 N N . ASP A 1 209 ? 14.384 -26.484 15.964 1.00 56.12 209 ASP A N 1
ATOM 1632 C CA . ASP A 1 209 ? 14.885 -26.292 14.585 1.00 56.12 209 ASP A CA 1
ATOM 1633 C C . ASP A 1 209 ? 13.761 -25.932 13.583 1.00 56.12 209 ASP A C 1
ATOM 1635 O O . ASP A 1 209 ? 13.651 -26.501 12.496 1.00 56.12 209 ASP A O 1
ATOM 1639 N N . LEU A 1 210 ? 12.861 -25.002 13.929 1.00 54.62 210 LEU A N 1
ATOM 1640 C CA . LEU A 1 210 ? 11.854 -24.518 12.970 1.00 54.62 210 LEU A CA 1
ATOM 1641 C C . LEU A 1 210 ? 12.487 -23.565 11.950 1.00 54.62 210 LEU A C 1
ATOM 1643 O O . LEU A 1 210 ? 12.430 -22.343 12.076 1.00 54.62 210 LEU A O 1
ATOM 1647 N N . VAL A 1 211 ? 13.065 -24.144 10.905 1.00 54.56 211 VAL A N 1
ATOM 1648 C CA . VAL A 1 211 ? 13.374 -23.435 9.665 1.00 54.56 211 VAL A CA 1
ATOM 1649 C C . VAL A 1 211 ? 12.047 -23.059 8.995 1.00 54.56 211 VAL A C 1
ATOM 1651 O O . VAL A 1 211 ? 11.195 -23.915 8.753 1.00 54.56 211 VAL A O 1
ATOM 1654 N N . HIS A 1 212 ? 11.848 -21.768 8.714 1.00 51.47 212 HIS A N 1
ATOM 1655 C CA . HIS A 1 212 ? 10.672 -21.275 7.992 1.00 51.47 212 HIS A CA 1
ATOM 1656 C C . HIS A 1 212 ? 10.504 -22.027 6.653 1.00 51.47 212 HIS A C 1
ATOM 1658 O O . HIS A 1 212 ? 11.503 -22.227 5.960 1.00 51.47 212 HIS A O 1
ATOM 1664 N N . PRO A 1 213 ? 9.271 -22.356 6.208 1.00 60.03 213 PRO A N 1
ATOM 1665 C CA . PRO A 1 213 ? 9.029 -23.089 4.956 1.00 60.03 213 PRO A CA 1
ATOM 1666 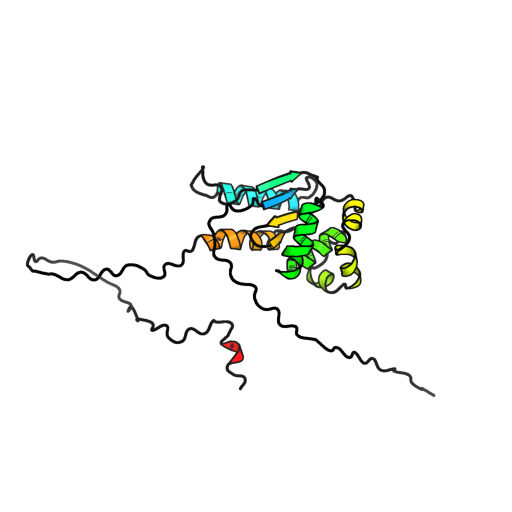C C . PRO A 1 213 ? 9.621 -22.429 3.701 1.00 60.03 213 PRO A C 1
ATOM 1668 O O . PRO A 1 213 ? 9.809 -23.093 2.692 1.00 60.03 213 PRO A O 1
ATOM 1671 N N . HIS A 1 214 ? 9.952 -21.136 3.768 1.00 56.84 214 HIS A N 1
ATOM 1672 C CA . HIS A 1 214 ? 10.570 -20.382 2.675 1.00 56.84 214 HIS A CA 1
ATOM 1673 C C . HIS A 1 214 ? 12.109 -20.266 2.778 1.00 56.84 214 HIS A C 1
ATOM 1675 O O . HIS A 1 214 ? 12.744 -19.638 1.934 1.00 56.84 214 HIS A O 1
ATOM 1681 N N . MET A 1 215 ? 12.714 -20.855 3.816 1.00 54.72 215 MET A N 1
ATOM 1682 C CA . MET A 1 215 ? 14.168 -20.945 4.021 1.00 54.72 215 MET A CA 1
ATOM 1683 C C . MET A 1 215 ? 14.724 -22.364 3.836 1.00 54.72 215 MET A C 1
ATOM 1685 O O . MET A 1 215 ? 15.935 -22.523 3.715 1.00 54.72 215 MET A O 1
ATOM 1689 N N . ALA A 1 216 ? 13.867 -23.384 3.755 1.00 54.88 216 ALA A N 1
ATOM 1690 C CA . ALA A 1 216 ? 14.282 -24.768 3.523 1.00 54.88 216 ALA A CA 1
ATOM 1691 C C . ALA A 1 216 ? 14.594 -25.089 2.044 1.00 54.88 216 ALA A C 1
ATOM 1693 O O . ALA A 1 216 ? 15.207 -26.113 1.768 1.00 54.88 216 ALA A O 1
ATOM 1694 N N . GLU A 1 217 ? 14.231 -24.220 1.092 1.00 57.38 217 GLU A N 1
ATOM 1695 C CA . GLU A 1 217 ? 14.450 -24.462 -0.349 1.00 57.38 217 GLU A CA 1
ATOM 1696 C C . GLU A 1 217 ? 15.877 -24.112 -0.831 1.00 57.38 217 GLU A C 1
ATOM 1698 O O . GLU A 1 217 ? 16.277 -24.507 -1.920 1.00 57.38 217 GLU A O 1
ATOM 1703 N N . PHE A 1 218 ? 16.689 -23.422 -0.020 1.00 61.41 218 PHE A N 1
ATOM 1704 C CA . PHE A 1 218 ? 18.064 -23.030 -0.389 1.00 61.41 218 PHE A CA 1
ATOM 1705 C C . PHE A 1 218 ? 19.163 -23.779 0.376 1.00 61.41 218 PHE A C 1
ATOM 1707 O O . PHE A 1 218 ? 20.344 -23.524 0.151 1.00 61.41 218 PHE A O 1
ATOM 1714 N N . ALA A 1 219 ? 18.798 -24.699 1.272 1.00 61.31 219 ALA A N 1
ATOM 1715 C CA . ALA A 1 219 ? 19.765 -25.462 2.062 1.00 61.31 219 ALA A CA 1
ATOM 1716 C C . ALA A 1 219 ? 20.353 -26.680 1.318 1.00 61.31 219 ALA A C 1
ATOM 1718 O O . ALA A 1 219 ? 21.274 -27.297 1.835 1.00 61.31 219 ALA A O 1
ATOM 1719 N N . ASP A 1 220 ? 19.862 -26.996 0.114 1.00 65.88 220 ASP A N 1
ATOM 1720 C CA . ASP A 1 220 ? 20.307 -28.138 -0.709 1.00 65.88 220 ASP A CA 1
ATOM 1721 C C . ASP A 1 220 ? 21.222 -27.711 -1.885 1.00 65.88 220 ASP A C 1
ATOM 1723 O O . ASP A 1 220 ? 21.349 -28.402 -2.893 1.00 65.88 220 ASP A O 1
ATOM 1727 N N . LEU A 1 221 ? 21.824 -26.516 -1.795 1.00 64.94 221 LEU A N 1
ATOM 1728 C CA . LEU A 1 221 ? 22.627 -25.886 -2.861 1.00 64.94 221 LEU A CA 1
ATOM 1729 C C . LEU A 1 221 ? 24.095 -25.598 -2.475 1.00 64.94 221 LEU A C 1
ATOM 1731 O O . LEU A 1 221 ? 24.788 -24.900 -3.218 1.00 64.94 221 LEU A O 1
ATOM 1735 N N . PHE A 1 222 ? 24.584 -26.159 -1.365 1.00 58.94 222 PHE A N 1
ATOM 1736 C CA . PHE A 1 222 ? 25.995 -26.147 -0.941 1.00 58.94 222 PHE A CA 1
ATOM 1737 C C . PHE A 1 222 ? 26.407 -27.514 -0.394 1.00 58.94 222 PHE A C 1
ATOM 1739 O O . PHE A 1 222 ? 27.615 -27.829 -0.494 1.00 58.94 222 PHE A O 1
#

Secondary structure (DSSP, 8-state):
------------------------------PPPPPEEEEE-TT-HHHHHHHHHHHHHHHTSS-TT--S--EEEEESPPPPHHHHHHIIIIITTTSHHHHHHHHHHHTT-TTS-HHHHHH-GGGTGGGG-HHHHHTT-----EEEETTTTEEESSHHHHHHHHHHHHHTTS-------------------------------------S----TTTTTSTT--

Organism: Candida albicans (strain SC5314 / ATCC MYA-2876) (NCBI:txid237561)

Sequence (222 aa):
MLRSIIKSFKPSASFSSSIISPKSTTSLSTSSLKPLTVYHNSNLLVSHQLVAKLNNFNSTTDSPTNNKITFNLKTNEQLSESDYKFIIDECLYIHPDNKSILLQIFHNKYHMDKKKLIKDFTLHDSIFEYNNLINNNKSYPLIIDYNHCLIANDDASFDRIMMNYLTCGIQNTTSSNSTAASHGFTTNGSSSSSGNGGNNSTGTVKYNDLVHPHMAEFADLF

Radius of gyration: 27.35 Å; chains: 1; bounding box: 51×65×103 Å